Protein AF-A0A1V1P9H7-F1 (afdb_monomer_lite)

Sequence (243 aa):
MPINPDKQAEALRKKFKKKTHYSKGQTHALKNKLSSYIEKQEIKATLPKLLALYRAFLTVIYEKMDRIDDSYGTIGDLSESIFEKYLRLDWRQLSIDANEYFTDIIKYVIWEDYGLTDNVYPEMFTKLTKSEIETIEYLLQVEREKLRKHHLTYQSEDALTMLGYLYAKNYLFNKFIPIAKEMGARAWKRILVLSEAAEKKKKYEIALGVYEVAIAESGDYADSLHKKFTQLKARICEERGRL

Organism: NCBI:txid890399

Radius of gyration: 20.69 Å; chains: 1; bounding box: 56×41×52 Å

Structure (mmCIF, N/CA/C/O backbone):
data_AF-A0A1V1P9H7-F1
#
_entry.id   AF-A0A1V1P9H7-F1
#
loop_
_atom_site.group_PDB
_atom_site.id
_atom_site.type_symbol
_atom_site.label_atom_id
_atom_site.label_alt_id
_atom_site.label_comp_id
_atom_site.label_asym_id
_atom_site.label_entity_id
_atom_site.label_seq_id
_atom_site.pdbx_PDB_ins_code
_atom_site.Cartn_x
_atom_site.Cartn_y
_atom_site.Cartn_z
_atom_site.occupancy
_atom_site.B_iso_or_equiv
_atom_site.auth_seq_id
_atom_site.auth_comp_id
_atom_site.auth_asym_id
_atom_site.auth_atom_id
_atom_site.pdbx_PDB_model_num
ATOM 1 N N . MET A 1 1 ? -8.171 -19.283 14.482 1.00 54.16 1 MET A N 1
ATOM 2 C CA . MET A 1 1 ? -9.490 -18.815 14.006 1.00 54.16 1 MET A CA 1
ATOM 3 C C . MET A 1 1 ? -9.563 -17.294 14.136 1.00 54.16 1 MET A C 1
ATOM 5 O O . MET A 1 1 ? -9.155 -16.798 15.188 1.00 54.16 1 MET A O 1
ATOM 9 N N . PRO A 1 2 ? -9.989 -16.558 13.094 1.00 66.19 2 PRO A N 1
ATOM 10 C CA . PRO A 1 2 ? -10.118 -15.101 13.146 1.00 66.19 2 PRO A CA 1
ATOM 11 C C . PRO A 1 2 ? -11.123 -14.662 14.219 1.00 66.19 2 PRO A C 1
ATOM 13 O O . PRO A 1 2 ? -12.144 -15.312 14.440 1.00 66.19 2 PRO A O 1
ATOM 16 N N . ILE A 1 3 ? -10.811 -13.566 14.914 1.00 80.25 3 ILE A N 1
ATOM 17 C CA . ILE A 1 3 ? -11.685 -12.959 15.924 1.00 80.25 3 ILE A CA 1
ATOM 18 C C . ILE A 1 3 ? -12.448 -11.814 15.262 1.00 80.25 3 ILE A C 1
ATOM 20 O O . ILE A 1 3 ? -11.839 -10.974 14.604 1.00 80.25 3 ILE A O 1
ATOM 24 N N . ASN A 1 4 ? -13.768 -11.759 15.465 1.00 83.62 4 ASN A N 1
ATOM 25 C CA . ASN A 1 4 ? -14.583 -10.650 14.974 1.00 83.62 4 ASN A CA 1
ATOM 26 C C . ASN A 1 4 ? -14.108 -9.313 15.614 1.00 83.62 4 ASN A C 1
ATOM 28 O O . ASN A 1 4 ? -14.093 -9.211 16.850 1.00 83.62 4 ASN A O 1
ATOM 32 N N . PRO A 1 5 ? -13.736 -8.293 14.810 1.00 87.94 5 PRO A N 1
ATOM 33 C CA . PRO A 1 5 ? -13.281 -6.993 15.304 1.00 87.94 5 PRO A CA 1
ATOM 34 C C . PRO A 1 5 ? -14.373 -6.136 15.969 1.00 87.94 5 PRO A C 1
ATOM 36 O O . PRO A 1 5 ? -14.030 -5.197 16.686 1.00 87.94 5 PRO A O 1
ATOM 39 N N . ASP A 1 6 ? -15.663 -6.446 15.812 1.00 90.81 6 ASP A N 1
ATOM 40 C CA . ASP A 1 6 ? -16.791 -5.591 16.220 1.00 90.81 6 ASP A CA 1
ATOM 41 C C . ASP A 1 6 ? -16.744 -5.167 17.687 1.00 90.81 6 ASP A C 1
ATOM 43 O O . ASP A 1 6 ? -16.931 -3.994 18.009 1.00 90.81 6 ASP A O 1
ATOM 47 N N . LYS A 1 7 ? -16.411 -6.093 18.594 1.00 90.00 7 LYS A N 1
ATOM 48 C CA . LYS A 1 7 ? -16.298 -5.773 20.027 1.00 90.00 7 LYS A CA 1
ATOM 49 C C . LYS A 1 7 ? -15.209 -4.732 20.295 1.00 90.00 7 LYS A C 1
ATOM 51 O O . LYS A 1 7 ? -15.388 -3.858 21.144 1.00 90.00 7 LYS A O 1
ATOM 56 N N . GLN A 1 8 ? -14.088 -4.819 19.578 1.00 92.38 8 GLN A N 1
ATOM 57 C CA . GLN A 1 8 ? -13.006 -3.840 19.688 1.00 92.38 8 GLN A CA 1
ATOM 58 C C . GLN A 1 8 ? -13.399 -2.525 19.014 1.00 92.38 8 GLN A C 1
ATOM 60 O O . GLN A 1 8 ? -13.169 -1.458 19.581 1.00 92.38 8 GLN A O 1
ATOM 65 N N . ALA A 1 9 ? -14.073 -2.586 17.865 1.00 94.12 9 ALA A N 1
ATOM 66 C CA . ALA A 1 9 ? -14.552 -1.408 17.154 1.00 94.12 9 ALA A CA 1
ATOM 67 C C . ALA A 1 9 ? -15.561 -0.616 18.000 1.00 94.12 9 ALA A C 1
ATOM 69 O O . ALA A 1 9 ? -15.439 0.597 18.146 1.00 94.12 9 ALA A O 1
ATOM 70 N N . GLU A 1 10 ? -16.518 -1.276 18.652 1.00 94.81 10 GLU A N 1
ATOM 71 C CA . GLU A 1 10 ? -17.437 -0.626 19.590 1.00 94.81 10 GLU A CA 1
ATOM 72 C C . GLU A 1 10 ? -16.713 0.024 20.774 1.00 94.81 10 GLU A C 1
ATOM 74 O O . GLU A 1 10 ? -17.034 1.154 21.162 1.00 94.81 10 GLU A O 1
ATOM 79 N N . ALA A 1 11 ? -15.735 -0.670 21.360 1.00 94.00 11 ALA A N 1
ATOM 80 C CA . ALA A 1 11 ? -14.944 -0.140 22.464 1.00 94.00 11 ALA A CA 1
ATOM 81 C C . ALA A 1 11 ? -14.130 1.097 22.045 1.00 94.00 11 ALA A C 1
ATOM 83 O O . ALA A 1 11 ? -14.076 2.075 22.800 1.00 94.00 11 ALA A O 1
ATOM 84 N N . LEU A 1 12 ? -13.565 1.082 20.835 1.00 95.44 12 LEU A N 1
ATOM 85 C CA . LEU A 1 12 ? -12.857 2.202 20.217 1.00 95.44 12 LEU A CA 1
ATOM 86 C C . LEU A 1 12 ? -13.794 3.370 19.912 1.00 95.44 12 LEU A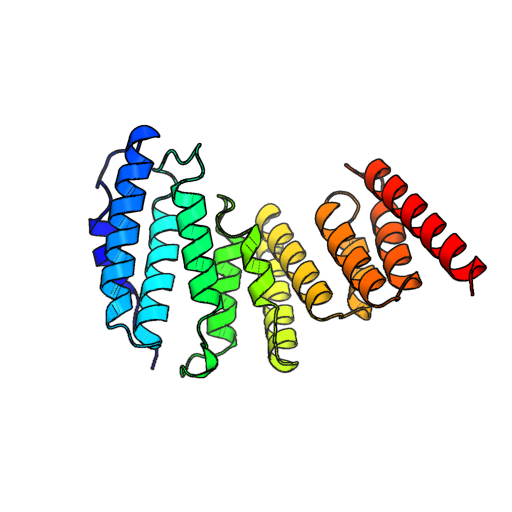 C 1
ATOM 88 O O . LEU A 1 12 ? -13.507 4.489 20.332 1.00 95.44 12 LEU A O 1
ATOM 92 N N . ARG A 1 13 ? -14.956 3.137 19.286 1.00 95.56 13 ARG A N 1
ATOM 93 C CA . ARG A 1 13 ? -15.957 4.185 18.996 1.00 95.56 13 ARG A CA 1
ATOM 94 C C . ARG A 1 13 ? -16.375 4.936 20.262 1.00 95.56 13 ARG A C 1
ATOM 96 O O . ARG A 1 13 ? -16.513 6.157 20.229 1.00 95.56 13 ARG A O 1
ATOM 103 N N . LYS A 1 14 ? -16.493 4.245 21.405 1.00 95.00 14 LYS A N 1
ATOM 104 C CA . LYS A 1 14 ? -16.788 4.858 22.720 1.00 95.00 14 LYS A CA 1
ATOM 105 C C . LYS A 1 14 ? -15.674 5.782 23.238 1.00 95.00 14 LYS A C 1
ATOM 107 O O . LYS A 1 14 ? -15.901 6.534 24.186 1.00 95.00 14 LYS A O 1
ATOM 112 N N . LYS A 1 15 ? -14.469 5.752 22.657 1.00 93.69 15 LYS A N 1
ATOM 113 C CA . LYS A 1 15 ? -13.384 6.695 22.981 1.00 93.69 15 LYS A CA 1
ATOM 114 C C . LYS A 1 15 ? -13.543 8.041 22.275 1.00 93.69 15 LYS A C 1
ATOM 116 O O . LYS A 1 15 ? -12.987 9.020 22.782 1.00 93.69 15 LYS A O 1
ATOM 121 N N . PHE A 1 16 ? -14.327 8.110 21.202 1.00 94.31 16 PHE A N 1
ATOM 122 C CA . PHE A 1 16 ? -14.584 9.343 20.465 1.00 94.31 16 PHE A CA 1
ATOM 123 C C . PHE A 1 16 ? -15.736 10.153 21.078 1.00 94.31 16 PHE A C 1
ATOM 125 O O . PHE A 1 16 ? -16.619 9.618 21.753 1.00 94.31 16 PHE A O 1
ATOM 132 N N . LYS A 1 17 ? -15.747 11.466 20.833 1.00 89.56 17 LYS A N 1
ATOM 133 C CA . LYS A 1 17 ? -16.899 12.329 21.117 1.00 89.56 17 LYS A CA 1
ATOM 134 C C . LYS A 1 17 ? -18.073 11.916 20.223 1.00 89.56 17 LYS A C 1
ATOM 136 O O . LYS A 1 17 ? -17.894 11.563 19.061 1.00 89.56 17 LYS A O 1
ATOM 141 N N . LYS A 1 18 ? -19.297 11.985 20.756 1.00 80.31 18 LYS A N 1
ATOM 142 C CA . LYS A 1 18 ? -20.499 11.524 20.036 1.00 80.31 18 LYS A CA 1
ATOM 143 C C . LYS A 1 18 ? -20.943 12.461 18.904 1.00 80.31 18 LYS A C 1
ATOM 145 O O . LYS A 1 18 ? -21.433 11.972 17.891 1.00 80.31 18 LYS A O 1
ATOM 150 N N . LYS A 1 19 ? -20.822 13.784 19.081 1.00 76.38 19 LYS A N 1
ATOM 151 C CA . LYS A 1 19 ? -21.452 14.780 18.186 1.00 76.38 19 LYS A CA 1
ATOM 152 C C . LYS A 1 19 ? -20.571 15.961 17.773 1.00 76.38 19 LYS A C 1
ATOM 154 O O . LYS A 1 19 ? -20.984 16.728 16.918 1.00 76.38 19 LYS A O 1
ATOM 159 N N . THR A 1 20 ? -19.400 16.139 18.376 1.00 83.12 20 THR A N 1
ATOM 160 C CA . THR A 1 20 ? -18.573 17.332 18.157 1.00 83.12 20 THR A CA 1
ATOM 161 C C . THR A 1 20 ? -17.274 16.990 17.448 1.00 83.12 20 THR A C 1
ATOM 163 O O . THR A 1 20 ? -16.724 15.906 17.648 1.00 83.12 20 THR A O 1
ATOM 166 N N . HIS A 1 21 ? -16.804 17.936 16.636 1.00 90.25 21 HIS A N 1
ATOM 167 C CA . HIS A 1 21 ? -15.509 17.872 15.972 1.00 90.25 21 HIS A CA 1
ATOM 168 C C . HIS A 1 21 ? -14.371 17.953 16.999 1.00 90.25 21 HIS A C 1
ATOM 170 O O . HIS A 1 21 ? -14.513 18.553 18.075 1.00 90.25 21 HIS A O 1
ATOM 176 N N . TYR A 1 22 ? -13.246 17.323 16.677 1.00 92.94 22 TYR A N 1
ATOM 177 C CA . TYR A 1 22 ? -11.986 17.531 17.377 1.00 92.94 22 TYR A CA 1
ATOM 178 C C . TYR A 1 22 ? -11.264 18.696 16.723 1.00 92.94 22 TYR A C 1
ATOM 180 O O . TYR A 1 22 ? -10.964 18.632 15.538 1.00 92.94 22 TYR A O 1
ATOM 188 N N . SER A 1 23 ? -10.993 19.746 17.496 1.00 90.12 23 SER A N 1
ATOM 189 C CA . SER A 1 23 ? -10.091 20.798 17.039 1.00 90.12 23 SER A CA 1
ATOM 190 C C . SER A 1 23 ? -8.644 20.322 17.090 1.00 90.12 23 SER A C 1
ATOM 192 O O . SER A 1 23 ? -8.298 19.410 17.847 1.00 90.12 23 SER A O 1
ATOM 194 N N . LYS A 1 24 ? -7.783 21.034 16.376 1.00 82.31 24 LYS A N 1
ATOM 195 C CA . LYS A 1 24 ? -6.330 20.880 16.384 1.00 82.31 24 LYS A CA 1
ATOM 196 C C . LYS A 1 24 ? -5.678 20.685 17.760 1.00 82.31 24 LYS A C 1
ATOM 198 O O . LYS A 1 24 ? -4.827 19.827 17.932 1.00 82.31 24 LYS A O 1
ATOM 203 N N . GLY A 1 25 ? -6.090 21.437 18.785 1.00 82.00 25 GLY A N 1
ATOM 204 C CA . GLY A 1 25 ? -5.540 21.270 20.143 1.00 82.00 25 GLY A CA 1
ATOM 205 C C . GLY A 1 25 ? -6.013 19.991 20.852 1.00 82.00 25 GLY A C 1
ATOM 206 O O . GLY A 1 25 ? -5.389 19.521 21.799 1.00 82.00 25 GLY A O 1
ATOM 207 N N . GLN A 1 26 ? -7.129 19.414 20.405 1.00 91.44 26 GLN A N 1
ATOM 208 C CA . GLN A 1 26 ? -7.754 18.239 21.013 1.00 91.44 26 GLN A CA 1
ATOM 209 C C . GLN A 1 26 ? -7.272 16.922 20.396 1.00 91.44 26 GLN A C 1
ATOM 211 O O . GLN A 1 26 ? -7.456 15.873 21.022 1.00 91.44 26 GLN A O 1
ATOM 216 N N . THR A 1 27 ? -6.658 16.949 19.210 1.00 92.62 27 THR A N 1
ATOM 217 C CA . THR A 1 27 ? -6.155 15.744 18.535 1.00 92.62 27 THR A CA 1
ATOM 218 C C . THR A 1 27 ? -4.997 15.101 19.288 1.00 92.62 27 THR A C 1
ATOM 220 O O . THR A 1 27 ? -4.979 13.882 19.407 1.00 92.62 27 THR A O 1
ATOM 223 N N . HIS A 1 28 ? -4.115 15.873 19.929 1.00 92.56 28 HIS A N 1
ATOM 224 C CA . HIS A 1 28 ? -3.067 15.317 20.798 1.00 92.56 28 HIS A CA 1
ATOM 225 C C . HIS A 1 28 ? -3.640 14.530 21.985 1.00 92.56 28 HIS A C 1
ATOM 227 O O . HIS A 1 28 ? -3.207 13.414 22.275 1.00 92.56 28 HIS A O 1
ATOM 233 N N . ALA A 1 29 ? -4.659 15.074 22.657 1.00 93.75 29 ALA A N 1
ATOM 234 C CA . ALA A 1 29 ? -5.326 14.375 23.754 1.00 93.75 29 ALA A CA 1
ATOM 235 C C . ALA A 1 29 ? -6.062 13.116 23.262 1.00 93.75 29 ALA A C 1
ATOM 237 O O . ALA A 1 29 ? -6.066 12.089 23.947 1.00 93.75 29 ALA A O 1
ATOM 238 N N . LEU A 1 30 ? -6.666 13.178 22.069 1.00 95.88 30 LEU A N 1
ATOM 239 C CA . LEU A 1 30 ? -7.278 12.019 21.423 1.00 95.88 30 LEU A CA 1
ATOM 240 C C . LEU A 1 30 ? -6.232 10.948 21.092 1.00 95.88 30 LEU A C 1
ATOM 242 O O . LEU A 1 30 ? -6.435 9.801 21.482 1.00 95.88 30 LEU A O 1
ATOM 246 N N . LYS A 1 31 ? -5.112 11.317 20.460 1.00 96.25 31 LYS A N 1
ATOM 247 C CA . LYS A 1 31 ? -3.985 10.422 20.169 1.00 96.25 31 LYS A CA 1
ATOM 248 C C . LYS A 1 31 ? -3.550 9.695 21.429 1.00 96.25 31 LYS A C 1
ATOM 250 O O . LYS A 1 31 ? -3.620 8.475 21.462 1.00 96.25 31 LYS A O 1
ATOM 255 N N . ASN A 1 32 ? -3.216 10.425 22.495 1.00 95.50 32 ASN A N 1
ATOM 256 C CA . ASN A 1 32 ? -2.764 9.824 23.752 1.00 95.50 32 ASN A CA 1
ATOM 257 C C . ASN A 1 32 ? -3.795 8.832 24.308 1.00 95.50 32 ASN A C 1
ATOM 259 O O . ASN A 1 32 ? -3.454 7.721 24.708 1.00 95.50 32 ASN A O 1
ATOM 263 N N . LYS A 1 33 ? -5.083 9.195 24.278 1.00 96.62 33 LYS A N 1
ATOM 264 C CA . LYS A 1 33 ? -6.174 8.317 24.720 1.00 96.62 33 LYS A CA 1
ATOM 265 C C . LYS A 1 33 ? -6.271 7.033 23.888 1.00 96.62 33 LYS A C 1
ATOM 267 O O . LYS A 1 33 ? -6.544 5.973 24.455 1.00 96.62 33 LYS A O 1
ATOM 272 N N . LEU A 1 34 ? -6.110 7.131 22.570 1.00 97.56 34 LEU A N 1
ATOM 273 C CA . LEU A 1 34 ? -6.169 5.996 21.652 1.00 97.56 34 LEU A CA 1
ATOM 274 C C . LEU A 1 34 ? -4.922 5.114 21.773 1.00 97.56 34 LEU A C 1
ATOM 276 O O . LEU A 1 34 ? -5.072 3.911 21.973 1.00 97.56 34 LEU A O 1
ATOM 280 N N . SER A 1 35 ? -3.722 5.699 21.762 1.00 97.06 35 SER A N 1
ATOM 281 C CA . SER A 1 35 ? -2.452 4.991 21.960 1.00 97.06 35 SER A CA 1
ATOM 282 C C . SER A 1 35 ? -2.451 4.212 23.272 1.00 97.06 35 SER A C 1
ATOM 284 O O . SER A 1 35 ? -2.280 2.997 23.254 1.00 97.06 35 SER A O 1
ATOM 286 N N . SER A 1 36 ? -2.804 4.850 24.395 1.00 96.75 36 SER A N 1
ATOM 287 C CA . SER A 1 36 ? -2.895 4.160 25.689 1.00 96.75 36 SER A CA 1
ATOM 288 C C . SER A 1 36 ? -3.943 3.046 25.716 1.00 96.75 36 SER A C 1
ATOM 290 O O . SER A 1 36 ? -3.837 2.118 26.517 1.00 96.75 36 SER A O 1
ATOM 292 N N . TYR A 1 37 ? -5.004 3.135 24.908 1.00 96.12 37 TYR A N 1
ATOM 293 C CA . TYR A 1 37 ? -5.963 2.040 24.787 1.00 96.12 37 TYR A CA 1
ATOM 294 C C . TYR A 1 37 ? -5.359 0.866 24.012 1.00 96.12 37 TYR A C 1
ATOM 296 O O . TYR A 1 37 ? -5.447 -0.259 24.501 1.00 96.12 37 TYR A O 1
ATOM 304 N N . ILE A 1 38 ? -4.728 1.127 22.864 1.00 97.00 38 ILE A N 1
ATOM 305 C CA . ILE A 1 38 ? -4.071 0.098 22.053 1.00 97.00 38 ILE A CA 1
ATOM 306 C C . ILE A 1 38 ? -2.975 -0.602 22.857 1.00 97.00 38 ILE A C 1
ATOM 308 O O . ILE A 1 38 ? -3.042 -1.817 23.008 1.00 97.00 38 ILE A O 1
ATOM 312 N N . GLU A 1 39 ? -2.055 0.145 23.468 1.00 96.69 39 GLU A N 1
ATOM 313 C CA . GLU A 1 39 ? -0.960 -0.400 24.285 1.00 96.69 39 GLU A CA 1
ATOM 314 C C . GLU A 1 39 ? -1.480 -1.336 25.385 1.00 96.69 39 GLU A C 1
ATOM 316 O O . GLU A 1 39 ? -0.978 -2.442 25.576 1.00 96.69 39 GLU A O 1
ATOM 321 N N . LYS A 1 40 ? -2.558 -0.945 26.078 1.00 96.31 40 LYS A N 1
ATOM 322 C CA . LYS A 1 40 ? -3.183 -1.791 27.107 1.00 96.31 40 LYS A CA 1
ATOM 323 C C . LYS A 1 40 ? -3.769 -3.082 26.540 1.00 96.31 40 LYS A C 1
ATOM 325 O O . LYS A 1 40 ? -3.747 -4.099 27.231 1.00 96.31 40 LYS A O 1
ATOM 330 N N . GLN A 1 41 ? -4.335 -3.042 25.334 1.00 95.38 41 GLN A N 1
ATOM 331 C CA . GLN A 1 41 ? -4.853 -4.243 24.678 1.00 95.38 41 GLN A CA 1
ATOM 332 C C . GLN A 1 41 ? -3.715 -5.136 24.156 1.00 95.38 41 GLN A C 1
ATOM 334 O O . GLN A 1 41 ? -3.847 -6.356 24.225 1.00 95.38 41 GLN A O 1
ATOM 339 N N . GLU A 1 42 ? -2.598 -4.558 23.702 1.00 96.44 42 GLU A N 1
ATOM 340 C CA . GLU A 1 42 ? -1.446 -5.288 23.152 1.00 96.44 42 GLU A CA 1
ATOM 341 C C . GLU A 1 42 ? -0.770 -6.207 24.187 1.00 96.44 42 GLU A C 1
ATOM 343 O O . GLU A 1 42 ? -0.462 -7.349 23.854 1.00 96.44 42 GLU A O 1
ATOM 348 N N . ILE A 1 43 ? -0.614 -5.777 25.451 1.00 94.38 43 ILE A N 1
ATOM 349 C CA . ILE A 1 43 ? 0.176 -6.488 26.492 1.00 94.38 43 ILE A CA 1
ATOM 350 C C . ILE A 1 43 ? -0.181 -7.979 26.640 1.00 94.38 43 ILE A C 1
ATOM 352 O O . ILE A 1 43 ? 0.681 -8.794 26.962 1.00 94.38 43 ILE A O 1
ATOM 356 N N . LYS A 1 44 ? -1.452 -8.353 26.453 1.00 87.12 44 LYS A N 1
ATOM 357 C CA . LYS A 1 44 ? -1.932 -9.742 26.621 1.00 87.12 44 LYS A CA 1
ATOM 358 C C . LYS A 1 44 ? -2.619 -10.289 25.370 1.00 87.12 44 LYS A C 1
ATOM 360 O O . LYS A 1 44 ? -3.387 -11.255 25.454 1.00 87.12 44 LYS A O 1
ATOM 365 N N . ALA A 1 45 ? -2.431 -9.640 24.226 1.00 94.00 45 ALA A N 1
ATOM 366 C CA . ALA A 1 45 ? -3.096 -10.041 23.001 1.00 94.00 45 ALA A CA 1
ATOM 367 C C . ALA A 1 45 ? -2.381 -11.231 22.356 1.00 94.00 45 ALA A C 1
ATOM 369 O O . ALA A 1 45 ? -1.169 -11.248 22.175 1.00 94.00 45 ALA A O 1
ATOM 370 N N . THR A 1 46 ? -3.165 -12.234 21.972 1.00 95.50 46 THR A N 1
ATOM 371 C CA . THR A 1 46 ? -2.721 -13.260 21.028 1.00 95.50 46 THR A CA 1
ATOM 372 C C . THR A 1 46 ? -2.743 -12.687 19.611 1.00 95.50 46 THR A C 1
ATOM 374 O O . THR A 1 46 ? -3.426 -11.694 19.356 1.00 95.50 46 THR A O 1
ATOM 377 N N . LEU A 1 47 ? -2.075 -13.337 18.658 1.00 95.44 47 LEU A N 1
ATOM 378 C CA . LEU A 1 47 ? -2.059 -12.901 17.257 1.00 95.44 47 LEU A CA 1
ATOM 379 C C . LEU A 1 47 ? -3.467 -12.643 16.658 1.00 95.44 47 LEU A C 1
ATOM 381 O O . LEU A 1 47 ? -3.672 -11.559 16.111 1.00 95.44 47 LEU A O 1
ATOM 385 N N . PRO A 1 48 ? -4.482 -13.523 16.824 1.00 94.81 48 PRO A N 1
ATOM 386 C CA . PRO A 1 48 ? -5.841 -13.219 16.364 1.00 94.81 48 PRO A CA 1
ATOM 387 C C . PRO A 1 48 ? -6.454 -11.968 17.017 1.00 94.81 48 PRO A C 1
ATOM 389 O O . PRO A 1 48 ? -7.240 -11.265 16.384 1.00 94.81 48 PRO A O 1
ATOM 392 N N . LYS A 1 49 ? -6.114 -11.684 18.286 1.00 95.31 49 LYS A N 1
ATOM 393 C CA . LYS A 1 49 ? -6.592 -10.487 18.996 1.00 95.31 49 LYS A CA 1
ATOM 394 C C . LYS A 1 49 ? -5.901 -9.226 18.490 1.00 95.31 49 LYS A C 1
ATOM 396 O O . LYS A 1 49 ? -6.579 -8.215 18.363 1.00 95.31 49 LYS A O 1
ATOM 401 N N . LEU A 1 50 ? -4.601 -9.288 18.193 1.00 96.81 50 LEU A N 1
ATOM 402 C CA . LEU A 1 50 ? -3.863 -8.178 17.584 1.00 96.81 50 LEU A CA 1
ATOM 403 C C . LEU A 1 50 ? -4.437 -7.834 16.209 1.00 96.81 50 LEU A C 1
ATOM 405 O O . LEU A 1 50 ? -4.747 -6.674 15.956 1.00 96.81 50 LEU A O 1
ATOM 409 N N . LEU A 1 51 ? -4.678 -8.847 15.367 1.00 95.19 51 LEU A N 1
ATOM 410 C CA . LEU A 1 51 ? -5.279 -8.639 14.049 1.00 95.19 51 LEU A CA 1
ATOM 411 C C . LEU A 1 51 ? -6.646 -7.954 14.165 1.00 95.19 51 LEU A C 1
ATOM 413 O O . LEU A 1 51 ? -6.890 -6.942 13.511 1.00 95.19 51 LEU A O 1
ATOM 417 N N . ALA A 1 52 ? -7.519 -8.460 15.042 1.00 94.81 52 ALA A N 1
ATOM 418 C CA . ALA A 1 52 ? -8.836 -7.868 15.271 1.00 94.81 52 ALA A CA 1
ATOM 419 C C . ALA A 1 52 ? -8.757 -6.444 15.853 1.00 94.81 52 ALA A C 1
ATOM 421 O O . ALA A 1 52 ? -9.540 -5.582 15.462 1.00 94.81 52 ALA A O 1
ATOM 422 N N . LEU A 1 53 ? -7.818 -6.186 16.769 1.00 97.19 53 LEU A N 1
ATOM 423 C CA . LEU A 1 53 ? -7.610 -4.877 17.391 1.00 97.19 53 LEU A CA 1
ATOM 424 C C . LEU A 1 53 ? -7.191 -3.824 16.364 1.00 97.19 53 LEU A C 1
ATOM 426 O O . LEU A 1 53 ? -7.795 -2.755 16.312 1.00 97.19 53 LEU A O 1
ATOM 430 N N . TYR A 1 54 ? -6.176 -4.118 15.552 1.00 97.50 54 TYR A N 1
ATOM 431 C CA . TYR A 1 54 ? -5.672 -3.169 14.564 1.00 97.50 54 TYR A CA 1
ATOM 432 C C . TYR A 1 54 ? -6.662 -2.970 13.416 1.00 97.50 54 TYR A C 1
ATOM 434 O O . TYR A 1 54 ? -6.927 -1.829 13.049 1.00 97.50 54 TYR A O 1
ATOM 442 N N . ARG A 1 55 ? -7.307 -4.039 12.924 1.00 95.31 55 ARG A N 1
ATOM 443 C CA . ARG A 1 55 ? -8.387 -3.915 11.930 1.00 95.31 55 ARG A CA 1
ATOM 444 C C . ARG A 1 55 ? -9.531 -3.045 12.455 1.00 95.31 55 ARG A C 1
ATOM 446 O O . ARG A 1 55 ? -10.017 -2.173 11.737 1.00 95.31 55 ARG A O 1
ATOM 453 N N . ALA A 1 56 ? -9.933 -3.230 13.716 1.00 96.94 56 ALA A N 1
ATOM 454 C CA . ALA A 1 56 ? -10.943 -2.389 14.355 1.00 96.94 56 ALA A CA 1
ATOM 455 C C . ALA A 1 56 ? -10.489 -0.929 14.486 1.00 96.94 56 ALA A C 1
ATOM 457 O O . ALA A 1 56 ? -11.285 -0.025 14.249 1.00 96.94 56 ALA A O 1
ATOM 458 N N . PHE A 1 57 ? -9.228 -0.693 14.852 1.00 97.69 57 PHE A N 1
ATOM 459 C CA . PHE A 1 57 ? -8.662 0.650 14.944 1.00 97.69 57 PHE A CA 1
ATOM 460 C C . PHE A 1 57 ? -8.726 1.381 13.605 1.00 97.69 57 PHE A C 1
ATOM 462 O O . PHE A 1 57 ? -9.329 2.447 13.541 1.00 97.69 57 PHE A O 1
ATOM 469 N N . LEU A 1 58 ? -8.179 0.780 12.548 1.00 96.62 58 LEU A N 1
ATOM 470 C CA . LEU A 1 58 ? -8.142 1.360 11.204 1.00 96.62 58 LEU A CA 1
ATOM 471 C C . LEU A 1 58 ? -9.556 1.653 10.686 1.00 96.62 58 LEU A C 1
ATOM 473 O O . LEU A 1 58 ? -9.840 2.760 10.239 1.00 96.62 58 LEU A O 1
ATOM 477 N N . THR A 1 59 ? -10.482 0.707 10.875 1.00 95.31 59 THR A N 1
ATOM 478 C CA . THR A 1 59 ? -11.903 0.889 10.533 1.00 95.31 59 THR A CA 1
ATOM 479 C C . THR A 1 59 ? -12.513 2.087 11.264 1.00 95.31 59 THR A C 1
ATOM 481 O O . THR A 1 59 ? -13.150 2.942 10.655 1.00 95.31 59 THR A O 1
ATOM 484 N N . VAL A 1 60 ? -12.323 2.174 12.584 1.00 96.44 60 VAL A N 1
ATOM 485 C CA . VAL A 1 60 ? -12.916 3.253 13.383 1.00 96.44 60 VAL A CA 1
ATOM 486 C C . VAL A 1 60 ? -12.265 4.599 13.083 1.00 96.44 60 VAL A C 1
ATOM 488 O O . VAL A 1 60 ? -12.965 5.603 13.118 1.00 96.44 60 VAL A O 1
ATOM 491 N N . ILE A 1 61 ? -10.964 4.656 12.793 1.00 95.88 61 ILE A N 1
ATOM 492 C CA . ILE A 1 61 ? -10.321 5.907 12.380 1.00 95.88 61 ILE A CA 1
ATOM 493 C C . ILE A 1 61 ? -10.905 6.392 11.062 1.00 95.88 61 ILE A C 1
ATOM 495 O O . ILE A 1 61 ? -11.361 7.532 11.009 1.00 95.88 61 ILE A O 1
ATOM 499 N N . TYR A 1 62 ? -10.981 5.519 10.057 1.00 94.56 62 TYR A N 1
ATOM 500 C CA . TYR A 1 62 ? -11.581 5.845 8.769 1.00 94.56 62 TYR A CA 1
ATOM 501 C C . TYR A 1 62 ? -13.006 6.409 8.924 1.00 94.56 62 TYR A C 1
ATOM 503 O O . TYR A 1 62 ? -13.308 7.488 8.428 1.00 94.56 62 TYR A O 1
ATOM 511 N N . GLU A 1 63 ? -13.853 5.768 9.740 1.00 94.00 63 GLU A N 1
ATOM 512 C CA . GLU A 1 63 ? -15.217 6.243 10.048 1.00 94.00 63 GLU A CA 1
ATOM 513 C C . GLU A 1 63 ? -15.292 7.603 10.771 1.00 94.00 63 GLU A C 1
ATOM 515 O O . GLU A 1 63 ? -16.379 8.182 10.907 1.00 94.00 63 GLU A O 1
ATOM 520 N N . LYS A 1 64 ? -14.197 8.060 11.384 1.00 94.75 64 LYS A N 1
ATOM 521 C CA . LYS A 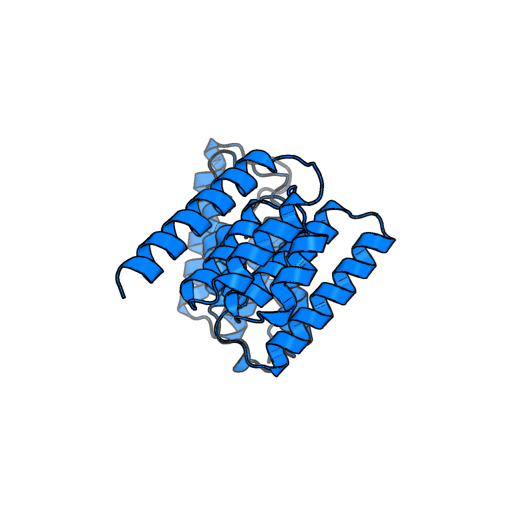1 64 ? -14.176 9.250 12.248 1.00 94.75 64 LYS A CA 1
ATOM 522 C C . LYS A 1 64 ? -13.367 10.397 11.677 1.00 94.75 64 LYS A C 1
ATOM 524 O O . LYS A 1 64 ? -13.505 11.493 12.220 1.00 94.75 64 LYS A O 1
ATOM 529 N N . MET A 1 65 ? -12.574 10.165 10.638 1.00 93.50 65 MET A N 1
ATOM 530 C CA . MET A 1 65 ? -11.570 11.116 10.178 1.00 93.50 65 MET A CA 1
ATOM 531 C C . MET A 1 65 ? -12.180 12.449 9.721 1.00 93.50 65 MET A C 1
ATOM 533 O O . MET A 1 65 ? -11.683 13.494 10.127 1.00 93.50 65 MET A O 1
ATOM 537 N N . ASP A 1 66 ? -13.360 12.428 9.089 1.00 92.69 66 ASP A N 1
ATOM 538 C CA . ASP A 1 66 ? -14.161 13.626 8.758 1.00 92.69 66 ASP A CA 1
ATOM 539 C C . ASP A 1 66 ? -14.403 14.582 9.942 1.00 92.69 66 ASP A C 1
ATOM 541 O O . ASP A 1 66 ? -14.715 15.758 9.773 1.00 92.69 66 ASP A O 1
ATOM 545 N N . ARG A 1 67 ? -14.327 14.078 11.180 1.00 93.69 67 ARG A N 1
ATOM 546 C CA . ARG A 1 67 ? -14.625 14.840 12.402 1.00 93.69 67 ARG A CA 1
ATOM 547 C C . ARG A 1 67 ? -13.377 15.272 13.160 1.00 93.69 67 ARG A C 1
ATOM 549 O O . ARG A 1 67 ? -13.497 15.745 14.297 1.00 93.69 67 ARG A O 1
ATOM 556 N N . ILE A 1 68 ? -12.199 15.065 12.587 1.00 94.06 68 ILE A N 1
ATOM 557 C CA . ILE A 1 68 ? -10.912 15.286 13.232 1.00 94.06 68 ILE A CA 1
ATOM 558 C C . ILE A 1 68 ? -10.136 16.308 12.407 1.00 94.06 68 ILE A C 1
ATOM 560 O O . ILE A 1 68 ? -9.718 16.025 11.292 1.00 94.06 68 ILE A O 1
ATOM 564 N N . ASP A 1 69 ? -9.904 17.492 12.972 1.00 92.56 69 ASP A N 1
ATOM 565 C CA . ASP A 1 69 ? -8.923 18.428 12.419 1.00 92.56 69 ASP A CA 1
ATOM 566 C C . ASP A 1 69 ? -7.514 17.907 12.711 1.00 92.56 69 ASP A C 1
ATOM 568 O O . ASP A 1 69 ? -6.915 18.223 13.743 1.00 92.56 69 ASP A O 1
ATOM 572 N N . ASP A 1 70 ? -7.008 17.078 11.801 1.00 92.75 70 ASP A N 1
ATOM 573 C CA . ASP A 1 70 ? -5.671 16.501 11.877 1.00 92.75 70 ASP A CA 1
ATOM 574 C C . ASP A 1 70 ? -4.642 17.255 11.029 1.00 92.75 70 ASP A C 1
ATOM 576 O O . ASP A 1 70 ? -3.709 16.676 10.485 1.00 92.75 70 ASP A O 1
ATOM 580 N N . SER A 1 71 ? -4.765 18.580 10.941 1.00 89.94 71 SER A N 1
ATOM 581 C CA . SER A 1 71 ? -3.829 19.428 10.185 1.00 89.94 71 SER A CA 1
ATOM 582 C C . SER A 1 71 ? -2.364 19.370 10.660 1.00 89.94 71 SER A C 1
ATOM 584 O O . SER A 1 71 ? -1.482 19.905 9.992 1.00 89.94 71 SER A O 1
ATOM 586 N N . TYR A 1 72 ? -2.087 18.744 11.809 1.00 90.31 72 TYR A N 1
ATOM 587 C CA . TYR A 1 72 ? -0.736 18.442 12.299 1.00 90.31 72 TYR A CA 1
ATOM 588 C C . TYR A 1 72 ? -0.301 16.982 12.079 1.00 90.31 72 TYR A C 1
ATOM 590 O O . TYR A 1 72 ? 0.753 16.605 12.579 1.00 90.31 72 TYR A O 1
ATOM 598 N N . GLY A 1 73 ? -1.100 16.156 11.398 1.00 92.50 73 GLY A N 1
ATOM 599 C CA . GLY A 1 73 ? -0.795 14.744 11.130 1.00 92.50 73 GLY A CA 1
ATOM 600 C C . GLY A 1 73 ? -0.731 13.866 12.382 1.00 92.50 73 GLY A C 1
ATOM 601 O O . GLY A 1 73 ? -0.163 12.786 12.367 1.00 92.50 73 GLY A O 1
ATOM 602 N N . THR A 1 74 ? -1.285 14.310 13.509 1.00 94.81 74 THR A N 1
ATOM 603 C CA . THR A 1 74 ? -1.127 13.641 14.807 1.00 94.81 74 THR A CA 1
ATOM 604 C C . THR A 1 74 ? -1.866 12.301 14.867 1.00 94.81 74 THR A C 1
ATOM 606 O O . THR A 1 74 ? -1.380 11.350 15.490 1.00 94.81 74 THR A O 1
ATOM 609 N N . ILE A 1 75 ? -3.052 12.227 14.264 1.00 96.12 75 ILE A N 1
ATOM 610 C CA . ILE A 1 75 ? -3.823 10.993 14.099 1.00 96.12 75 ILE A CA 1
ATOM 611 C C . ILE A 1 75 ? -3.326 10.213 12.879 1.00 96.12 75 ILE A C 1
ATOM 613 O O . ILE A 1 75 ? -3.292 8.984 12.950 1.00 96.12 75 ILE A O 1
ATOM 617 N N . GLY A 1 76 ? -2.868 10.902 11.833 1.00 95.44 76 GLY A N 1
ATOM 618 C CA . GLY A 1 76 ? -2.149 10.358 10.684 1.00 95.44 76 GLY A CA 1
ATOM 619 C C . GLY A 1 76 ? -0.982 9.478 11.104 1.00 95.44 76 GLY A C 1
ATOM 620 O O . GLY A 1 76 ? -1.032 8.271 10.893 1.00 95.44 76 GLY A O 1
ATOM 621 N N . ASP A 1 77 ? -0.015 10.039 11.831 1.00 95.81 77 ASP A N 1
ATOM 622 C CA . ASP A 1 77 ? 1.166 9.333 12.342 1.00 95.81 77 ASP A CA 1
ATOM 623 C C . ASP A 1 77 ? 0.794 8.100 13.178 1.00 95.81 77 ASP A C 1
ATOM 625 O O . ASP A 1 77 ? 1.423 7.042 13.096 1.00 95.81 77 ASP A O 1
ATOM 629 N N . LEU A 1 78 ? -0.237 8.226 14.025 1.00 97.06 78 LEU A N 1
ATOM 630 C CA . LEU A 1 78 ? -0.712 7.097 14.820 1.00 97.06 78 LEU A CA 1
ATOM 631 C C . LEU A 1 78 ? -1.301 6.007 13.918 1.00 97.06 78 LEU A C 1
ATOM 633 O O . LEU A 1 78 ? -1.054 4.827 14.150 1.00 97.06 78 LEU A O 1
ATOM 637 N N . SER A 1 79 ? -2.081 6.390 12.913 1.00 97.12 79 SER A N 1
ATOM 638 C CA . SER A 1 79 ? -2.734 5.458 11.993 1.00 97.12 79 SER A CA 1
ATOM 639 C C . SER A 1 79 ? -1.727 4.737 11.117 1.00 97.12 79 SER A C 1
ATOM 641 O O . SER A 1 79 ? -1.799 3.514 11.020 1.00 97.12 79 SER A O 1
ATOM 643 N N . GLU A 1 80 ? -0.741 5.464 10.598 1.00 96.50 80 GLU A N 1
ATOM 644 C CA . GLU A 1 80 ? 0.389 4.915 9.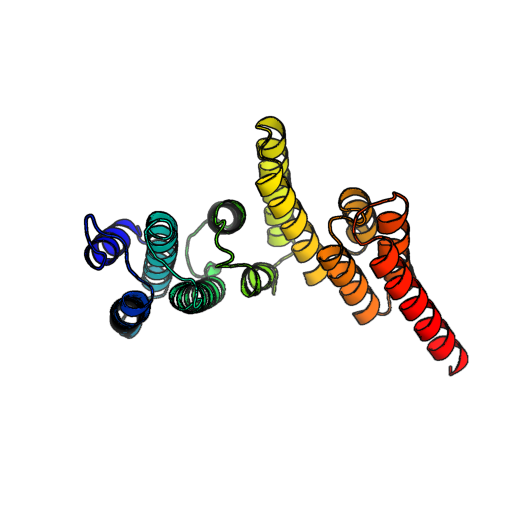858 1.00 96.50 80 GLU A CA 1
ATOM 645 C C . GLU A 1 80 ? 1.138 3.875 10.711 1.00 96.50 80 GLU A C 1
ATOM 647 O O . GLU A 1 80 ? 1.310 2.729 10.291 1.00 96.50 80 GLU A O 1
ATOM 652 N N . SER A 1 81 ? 1.472 4.209 11.966 1.00 97.25 81 SER A N 1
ATOM 653 C CA . SER A 1 81 ? 2.145 3.282 12.890 1.00 97.25 81 SER A CA 1
ATOM 654 C C . SER A 1 81 ? 1.318 2.024 13.197 1.00 97.25 81 SER A C 1
ATOM 656 O O . SER A 1 81 ? 1.860 0.917 13.280 1.00 97.25 81 SER A O 1
ATOM 658 N N . ILE A 1 82 ? -0.002 2.153 13.367 1.00 97.94 82 ILE A N 1
ATOM 659 C CA . ILE A 1 82 ? -0.878 0.994 13.593 1.00 97.94 82 ILE A CA 1
ATOM 660 C C . ILE A 1 82 ? -1.017 0.146 12.326 1.00 97.94 82 ILE A C 1
ATOM 662 O O . ILE A 1 82 ? -1.028 -1.083 12.420 1.00 97.94 82 ILE A O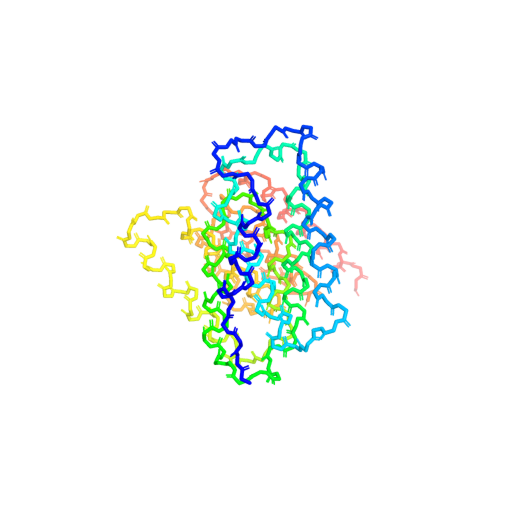 1
ATOM 666 N N . PHE A 1 83 ? -1.094 0.767 11.151 1.00 97.81 83 PHE A N 1
ATOM 667 C CA . PHE A 1 83 ? -1.147 0.050 9.883 1.00 97.81 83 PHE A CA 1
ATOM 668 C C . PHE A 1 83 ? 0.150 -0.724 9.620 1.00 97.81 83 PHE A C 1
ATOM 670 O O . PHE A 1 83 ? 0.107 -1.899 9.263 1.00 97.81 83 PHE A O 1
ATOM 677 N N . GLU A 1 84 ? 1.302 -0.129 9.923 1.00 97.38 84 GLU A N 1
ATOM 678 C CA . GLU A 1 84 ? 2.609 -0.789 9.855 1.00 97.38 84 GLU A CA 1
ATOM 679 C C . GLU A 1 84 ? 2.662 -2.029 10.768 1.00 97.38 84 GLU A C 1
ATOM 681 O O . GLU A 1 84 ? 3.044 -3.124 10.344 1.00 97.38 84 GLU A O 1
ATOM 686 N N . LYS A 1 85 ? 2.197 -1.901 12.020 1.00 97.44 85 LYS A N 1
ATOM 687 C CA . LYS A 1 85 ? 2.060 -3.043 12.941 1.00 97.44 85 LYS A CA 1
ATOM 688 C C . LYS A 1 85 ? 1.118 -4.117 12.393 1.00 97.44 85 LYS A C 1
ATOM 690 O O . LYS A 1 85 ? 1.412 -5.301 12.545 1.00 97.44 85 LYS A O 1
ATOM 695 N N . TYR A 1 86 ? 0.013 -3.724 11.759 1.00 96.69 86 TYR A N 1
ATOM 696 C CA . TYR A 1 86 ? -0.946 -4.646 11.150 1.00 96.69 86 TYR A CA 1
ATOM 697 C C . TYR A 1 86 ? -0.331 -5.457 10.004 1.00 96.69 86 TYR A C 1
ATOM 699 O O . TYR A 1 86 ? -0.484 -6.679 9.985 1.00 96.69 86 TYR A O 1
ATOM 707 N N . LEU A 1 87 ? 0.414 -4.813 9.101 1.00 96.00 87 LEU A N 1
ATOM 708 C CA . LEU A 1 87 ? 1.093 -5.487 7.987 1.00 96.00 87 LEU A CA 1
ATOM 709 C C . LEU A 1 87 ? 2.211 -6.433 8.452 1.00 96.00 87 LEU A C 1
ATOM 711 O O . LEU A 1 87 ? 2.511 -7.416 7.777 1.00 96.00 87 LEU A O 1
ATOM 715 N N . ARG A 1 88 ? 2.816 -6.169 9.616 1.00 95.31 88 ARG A N 1
ATOM 716 C CA . ARG A 1 88 ? 3.857 -7.022 10.215 1.00 95.31 88 ARG A CA 1
ATOM 717 C C . ARG A 1 88 ? 3.325 -8.272 10.911 1.00 95.31 88 ARG A C 1
ATOM 719 O O . ARG A 1 88 ? 4.123 -9.147 11.250 1.00 95.31 88 ARG A O 1
ATOM 726 N N . LEU A 1 89 ? 2.018 -8.366 11.158 1.00 95.06 89 LEU A N 1
ATOM 727 C CA . LEU A 1 89 ? 1.434 -9.571 11.739 1.00 95.06 89 LEU A CA 1
ATOM 728 C C . LEU A 1 89 ? 1.591 -10.747 10.770 1.00 95.06 89 LEU A C 1
ATOM 730 O O . LEU A 1 89 ? 1.241 -10.646 9.595 1.00 95.06 89 LEU A O 1
ATOM 734 N N . ASP A 1 90 ? 2.059 -11.891 11.276 1.00 93.25 90 ASP A N 1
ATOM 735 C CA . ASP A 1 90 ? 2.154 -13.118 10.482 1.00 93.25 90 ASP A CA 1
ATOM 736 C C . ASP A 1 90 ? 0.774 -13.765 10.316 1.00 93.25 90 ASP A C 1
ATOM 738 O O . ASP A 1 90 ? 0.427 -14.766 10.945 1.00 93.25 90 ASP A O 1
ATOM 742 N N . TRP A 1 91 ? -0.049 -13.148 9.473 1.00 91.94 91 TRP A N 1
ATOM 743 C CA . TRP A 1 91 ? -1.421 -13.565 9.205 1.00 91.94 91 TRP A CA 1
ATOM 744 C C . TRP A 1 91 ? -1.521 -15.011 8.701 1.00 91.94 91 TRP A C 1
ATOM 746 O O . TRP A 1 91 ? -2.569 -15.622 8.873 1.00 91.94 91 TRP A O 1
ATOM 756 N N . ARG A 1 92 ? -0.440 -15.596 8.165 1.00 92.06 92 ARG A N 1
ATOM 757 C CA . ARG A 1 92 ? -0.405 -16.992 7.694 1.00 92.06 92 ARG A CA 1
ATOM 758 C C . ARG A 1 92 ? -0.505 -18.010 8.828 1.00 92.06 92 ARG A C 1
ATOM 760 O O . ARG A 1 92 ? -0.908 -19.145 8.599 1.00 92.06 92 ARG A O 1
ATOM 767 N N . GLN A 1 93 ? -0.185 -17.614 10.062 1.00 93.62 93 GLN A N 1
ATOM 768 C CA . GLN A 1 93 ? -0.443 -18.435 11.255 1.00 93.62 93 GLN A CA 1
ATOM 769 C C . GLN A 1 93 ? -1.928 -18.452 11.643 1.00 93.62 93 GLN A C 1
ATOM 771 O O . GLN A 1 93 ? -2.349 -19.201 12.529 1.00 93.62 93 GLN A O 1
ATOM 776 N N . LEU A 1 94 ? -2.736 -17.601 11.015 1.00 90.06 94 LEU A N 1
ATOM 777 C CA . LEU A 1 94 ? -4.172 -17.553 11.200 1.00 90.06 94 LEU A CA 1
ATOM 778 C C . LEU A 1 94 ? -4.837 -18.345 10.079 1.00 90.06 94 LEU A C 1
ATOM 780 O O . LEU A 1 94 ? -4.420 -18.309 8.930 1.00 90.06 94 LEU A O 1
ATOM 784 N N . SER A 1 95 ? -5.924 -19.037 10.409 1.00 88.56 95 SER A N 1
ATOM 785 C CA . SER A 1 95 ? -6.792 -19.709 9.434 1.00 88.56 95 SER A CA 1
ATOM 786 C C . SER A 1 95 ? -7.651 -18.688 8.666 1.00 88.56 95 SER A C 1
ATOM 788 O O . SER A 1 95 ? -8.875 -18.746 8.739 1.00 88.56 95 SER A O 1
ATOM 790 N N . ILE A 1 96 ? -7.014 -17.687 8.055 1.00 89.56 96 ILE A N 1
ATOM 791 C CA . ILE A 1 96 ? -7.635 -16.649 7.224 1.00 89.56 96 ILE A CA 1
ATOM 792 C C . ILE A 1 96 ? -7.265 -16.951 5.777 1.00 89.56 96 ILE A C 1
ATOM 794 O O . ILE A 1 96 ? -6.105 -17.243 5.485 1.00 89.56 96 ILE A O 1
ATOM 798 N N . ASP A 1 97 ? -8.247 -16.887 4.884 1.00 90.81 97 ASP A N 1
ATOM 799 C CA . ASP A 1 97 ? -7.998 -17.041 3.458 1.00 90.81 97 ASP A CA 1
ATOM 800 C C . ASP A 1 97 ? -7.167 -15.863 2.918 1.00 90.81 97 ASP A C 1
ATOM 802 O O . ASP A 1 97 ? -7.397 -14.702 3.264 1.00 90.81 97 ASP A O 1
ATOM 806 N N . ALA A 1 98 ? -6.186 -16.153 2.061 1.00 91.75 98 ALA A N 1
ATOM 807 C CA . ALA A 1 98 ? -5.299 -15.127 1.518 1.00 91.75 98 ALA A CA 1
ATOM 808 C C . ALA A 1 98 ? -6.066 -14.089 0.682 1.00 91.75 98 ALA A C 1
ATOM 810 O O . ALA A 1 98 ? -5.760 -12.897 0.763 1.00 91.75 98 ALA A O 1
ATOM 811 N N . ASN A 1 99 ? -7.084 -14.508 -0.085 1.00 94.00 99 ASN A N 1
ATOM 812 C CA . ASN A 1 99 ? -7.889 -13.574 -0.869 1.00 94.00 99 ASN A CA 1
ATOM 813 C C . ASN A 1 99 ? -8.676 -12.646 0.055 1.00 94.00 99 ASN A C 1
ATOM 815 O O . ASN A 1 99 ? -8.728 -11.447 -0.208 1.00 94.00 99 ASN A O 1
ATOM 819 N N . GLU A 1 100 ? -9.256 -13.169 1.140 1.00 92.38 100 GLU A N 1
ATOM 820 C CA . GLU A 1 100 ? -9.948 -12.350 2.143 1.00 92.38 100 GLU A CA 1
ATOM 821 C C . GLU A 1 100 ? -8.999 -11.336 2.793 1.00 92.38 100 GLU A C 1
ATOM 823 O O . GLU A 1 100 ? -9.306 -10.142 2.834 1.00 92.38 100 GLU A O 1
ATOM 828 N N . TYR A 1 101 ? -7.818 -11.787 3.231 1.00 93.69 101 TYR A N 1
ATOM 829 C CA . TYR A 1 101 ? -6.815 -10.925 3.858 1.00 93.69 101 TYR A CA 1
ATOM 830 C C . TYR A 1 101 ? -6.374 -9.778 2.937 1.00 93.69 101 TYR A C 1
ATOM 832 O O . TYR A 1 101 ? -6.402 -8.611 3.336 1.00 93.69 101 TYR A O 1
ATOM 840 N N . PHE A 1 102 ? -5.998 -10.086 1.691 1.00 96.12 102 PHE A N 1
ATOM 841 C CA . PHE A 1 102 ? -5.556 -9.059 0.749 1.00 96.12 102 PHE A CA 1
ATOM 842 C C . PHE A 1 102 ? -6.701 -8.170 0.271 1.00 96.12 102 PHE A C 1
ATOM 844 O O . PHE A 1 102 ? -6.489 -6.971 0.104 1.00 96.12 102 PHE A O 1
ATOM 851 N N . THR A 1 103 ? -7.914 -8.705 0.107 1.00 95.62 103 THR A N 1
ATOM 852 C CA . THR A 1 103 ? -9.091 -7.903 -0.265 1.00 95.62 103 THR A CA 1
ATOM 853 C C . THR A 1 103 ? -9.381 -6.827 0.776 1.00 95.62 103 THR A C 1
ATOM 855 O O . THR A 1 103 ? -9.663 -5.689 0.404 1.00 95.62 103 THR A O 1
ATOM 858 N N . ASP A 1 104 ? -9.294 -7.160 2.065 1.00 93.31 104 ASP A N 1
ATOM 859 C CA . ASP A 1 104 ? -9.502 -6.192 3.143 1.00 93.31 104 ASP A CA 1
ATOM 860 C C . ASP A 1 104 ? -8.482 -5.045 3.082 1.00 93.31 104 ASP A C 1
ATOM 862 O O . ASP A 1 104 ? -8.865 -3.878 3.167 1.00 93.31 104 ASP A O 1
ATOM 866 N N . ILE A 1 105 ? -7.194 -5.359 2.894 1.00 95.62 105 ILE A N 1
ATOM 867 C CA . ILE A 1 105 ? -6.132 -4.341 2.822 1.00 95.62 105 ILE A CA 1
ATOM 868 C C . ILE A 1 105 ? -6.272 -3.489 1.566 1.00 95.62 105 ILE A C 1
ATOM 870 O O . ILE A 1 105 ? -6.211 -2.267 1.656 1.00 95.62 105 ILE A O 1
ATOM 874 N N . ILE A 1 106 ? -6.480 -4.122 0.408 1.00 97.38 106 ILE A N 1
ATOM 875 C CA . ILE A 1 106 ? -6.640 -3.427 -0.873 1.00 97.38 106 ILE A CA 1
ATOM 876 C C . ILE A 1 106 ? -7.806 -2.445 -0.794 1.00 97.38 106 ILE A C 1
ATOM 878 O O . ILE A 1 106 ? -7.652 -1.285 -1.160 1.00 97.38 106 ILE A O 1
ATOM 882 N N . LYS A 1 107 ? -8.955 -2.877 -0.263 1.00 95.12 107 LYS A N 1
ATOM 883 C CA . LYS A 1 107 ? -10.100 -1.982 -0.080 1.00 95.12 107 LYS A CA 1
ATOM 884 C C . LYS A 1 107 ? -9.784 -0.856 0.890 1.00 95.12 107 LYS A C 1
ATOM 886 O O . LYS A 1 107 ? -10.147 0.275 0.608 1.00 95.12 107 LYS A O 1
ATOM 891 N N . TYR A 1 108 ? -9.122 -1.141 2.008 1.00 95.75 108 TYR A N 1
ATOM 892 C CA . TYR A 1 108 ? -8.769 -0.087 2.952 1.00 95.75 108 TYR A CA 1
ATOM 893 C C . TYR A 1 108 ? -7.897 0.985 2.288 1.00 95.75 108 TYR A C 1
ATOM 895 O O . TYR A 1 108 ? -8.272 2.147 2.316 1.00 95.75 108 TYR A O 1
ATOM 903 N N . VAL A 1 109 ? -6.811 0.593 1.614 1.00 96.56 109 VAL A N 1
ATOM 904 C CA . VAL A 1 109 ? -5.888 1.532 0.950 1.00 96.56 109 VAL A CA 1
ATOM 905 C C . VAL A 1 109 ? -6.574 2.318 -0.171 1.00 96.56 109 VAL A C 1
ATOM 907 O O . VAL A 1 109 ? -6.357 3.511 -0.285 1.00 96.56 109 VAL A O 1
ATOM 910 N N . ILE A 1 110 ? -7.431 1.682 -0.977 1.00 95.75 110 ILE A N 1
ATOM 911 C CA . ILE A 1 110 ? -8.125 2.358 -2.089 1.00 95.75 110 ILE A CA 1
ATOM 912 C C . ILE A 1 110 ? -9.176 3.371 -1.605 1.00 95.75 110 ILE A C 1
ATOM 914 O O . ILE A 1 110 ? -9.457 4.348 -2.294 1.00 95.75 110 ILE A O 1
ATOM 918 N N . TRP A 1 111 ? -9.838 3.107 -0.477 1.00 95.00 111 TRP A N 1
ATOM 919 C CA . TRP A 1 111 ? -10.961 3.928 -0.009 1.00 95.00 111 TRP A CA 1
ATOM 920 C C . TRP A 1 111 ? -10.572 4.957 1.056 1.00 95.00 111 TRP A C 1
ATOM 922 O O . TRP A 1 111 ? -11.378 5.838 1.362 1.00 95.00 111 TRP A O 1
ATOM 932 N N . GLU A 1 112 ? -9.383 4.833 1.636 1.00 93.38 112 GLU A N 1
ATOM 933 C CA . GLU A 1 112 ? -8.822 5.750 2.622 1.00 93.38 112 GLU A CA 1
ATOM 934 C C . GLU A 1 112 ? -8.217 6.974 1.920 1.00 93.38 112 GLU A C 1
ATOM 936 O O . GLU A 1 112 ? -7.179 6.877 1.284 1.00 93.38 112 GLU A O 1
ATOM 941 N N . ASP A 1 113 ? -8.888 8.125 2.027 1.00 91.00 113 ASP A N 1
ATOM 942 C CA . ASP A 1 113 ? -8.577 9.336 1.244 1.00 91.00 113 ASP A CA 1
ATOM 943 C C . ASP A 1 113 ? -7.925 10.462 2.077 1.00 91.00 113 ASP A C 1
ATOM 945 O O . ASP A 1 113 ? -8.065 11.651 1.799 1.00 91.00 113 ASP A O 1
ATOM 949 N N . TYR A 1 114 ? -7.253 10.098 3.168 1.00 90.62 114 TYR A N 1
ATOM 950 C CA . TYR A 1 114 ? -6.592 11.017 4.100 1.00 90.62 114 TYR A CA 1
ATOM 951 C C . TYR A 1 114 ? -5.069 10.817 4.148 1.00 90.62 114 TYR A C 1
ATOM 953 O O . TYR A 1 114 ? -4.395 11.481 4.940 1.00 90.62 114 TYR A O 1
ATOM 961 N N . GLY A 1 115 ? -4.520 9.924 3.318 1.00 89.94 115 GLY A N 1
ATOM 962 C CA . GLY A 1 115 ? -3.088 9.632 3.239 1.00 89.94 115 GLY A CA 1
ATOM 963 C C . GLY A 1 115 ? -2.537 8.912 4.472 1.00 89.94 115 GLY A C 1
ATOM 964 O O . GLY A 1 115 ? -1.345 9.011 4.761 1.00 89.94 115 GLY A O 1
ATOM 965 N N . LEU A 1 116 ? -3.378 8.195 5.226 1.00 92.50 116 LEU A N 1
ATOM 966 C CA . LEU A 1 116 ? -2.978 7.473 6.445 1.00 92.50 116 LEU A CA 1
ATOM 967 C C . LEU A 1 116 ? -2.088 6.258 6.149 1.00 92.50 116 LEU A C 1
ATOM 969 O O . LEU A 1 116 ? -1.489 5.695 7.069 1.00 92.50 116 LEU A O 1
ATOM 973 N N . THR A 1 117 ? -2.055 5.803 4.894 1.00 93.19 117 THR A N 1
ATOM 974 C CA . THR A 1 117 ? -1.373 4.566 4.491 1.00 93.19 117 THR A CA 1
ATOM 975 C C . THR A 1 117 ? -0.245 4.750 3.480 1.00 93.19 117 THR A C 1
ATOM 977 O O . THR A 1 117 ? 0.536 3.813 3.293 1.00 93.19 117 THR A O 1
ATOM 980 N N . ASP A 1 118 ? -0.115 5.929 2.866 1.00 90.06 118 ASP A N 1
ATOM 981 C CA . ASP A 1 118 ? 0.707 6.182 1.672 1.00 90.06 118 ASP A CA 1
ATOM 982 C C . ASP A 1 118 ? 2.162 5.719 1.794 1.00 90.06 118 ASP A C 1
ATOM 984 O O . ASP A 1 118 ? 2.722 5.133 0.863 1.00 90.06 118 ASP A O 1
ATOM 988 N N . ASN A 1 119 ? 2.785 5.952 2.950 1.00 90.75 119 ASN A N 1
ATOM 989 C CA . ASN A 1 119 ? 4.196 5.624 3.158 1.00 90.75 119 ASN A CA 1
ATOM 990 C C . ASN A 1 119 ? 4.427 4.141 3.477 1.00 90.75 119 ASN A C 1
ATOM 992 O O . ASN A 1 119 ? 5.529 3.627 3.275 1.00 90.75 119 ASN A O 1
ATOM 996 N N . VAL A 1 120 ? 3.396 3.448 3.966 1.00 93.81 120 VAL A N 1
ATOM 997 C CA . VAL A 1 120 ? 3.521 2.126 4.593 1.00 93.81 120 VAL A CA 1
ATOM 998 C C . VAL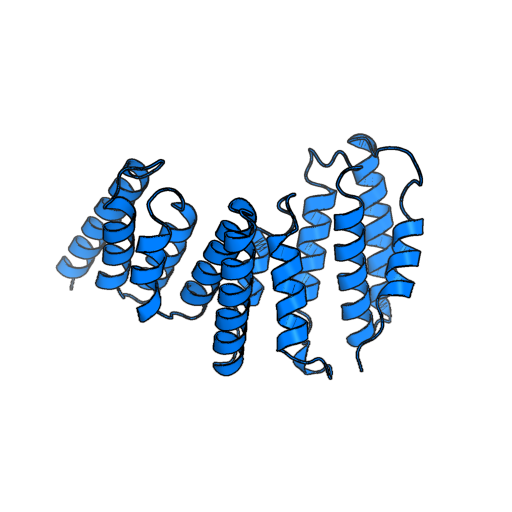 A 1 120 ? 2.916 1.016 3.750 1.00 93.81 120 VAL A C 1
ATOM 1000 O O . VAL A 1 120 ? 3.477 -0.080 3.715 1.00 93.81 120 VAL A O 1
ATOM 1003 N N . TYR A 1 121 ? 1.823 1.254 3.018 1.00 94.44 121 TYR A N 1
ATOM 1004 C CA . TYR A 1 121 ? 1.188 0.181 2.247 1.00 94.44 121 TYR A CA 1
ATOM 1005 C C . TYR A 1 121 ? 2.139 -0.533 1.272 1.00 94.44 121 TYR A C 1
ATOM 1007 O O . TYR A 1 121 ? 1.977 -1.743 1.118 1.00 94.44 121 TYR A O 1
ATOM 1015 N N . PRO A 1 122 ? 3.173 0.097 0.662 1.00 94.81 122 PRO A N 1
ATOM 1016 C CA . PRO A 1 122 ? 4.103 -0.635 -0.195 1.00 94.81 122 PRO A CA 1
ATOM 1017 C C . PRO A 1 122 ? 4.856 -1.773 0.516 1.00 94.81 122 PRO A C 1
ATOM 1019 O O . PRO A 1 122 ? 5.410 -2.648 -0.157 1.00 94.81 122 PRO A O 1
ATOM 1022 N N . GLU A 1 123 ? 4.908 -1.782 1.854 1.00 94.06 123 GLU A N 1
ATOM 1023 C CA . GLU A 1 123 ? 5.467 -2.885 2.643 1.00 94.06 123 GLU A CA 1
ATOM 1024 C C . GLU A 1 123 ? 4.656 -4.180 2.516 1.00 94.06 123 GLU A C 1
ATOM 1026 O O . GLU A 1 123 ? 5.237 -5.266 2.605 1.00 94.06 123 GLU A O 1
ATOM 1031 N N . MET A 1 124 ? 3.353 -4.094 2.209 1.00 95.00 124 MET A N 1
ATOM 1032 C CA . MET A 1 124 ? 2.487 -5.266 2.024 1.00 95.00 124 MET A CA 1
ATOM 1033 C C . MET A 1 124 ? 2.958 -6.170 0.875 1.00 95.00 124 MET A C 1
ATOM 1035 O O . MET A 1 124 ? 2.644 -7.356 0.849 1.00 95.00 124 MET A O 1
ATOM 1039 N N . PHE A 1 125 ? 3.729 -5.624 -0.073 1.00 96.50 125 PHE A N 1
ATOM 1040 C CA . PHE A 1 125 ? 4.251 -6.355 -1.229 1.00 96.50 125 PHE A CA 1
ATOM 1041 C C . PHE A 1 125 ? 5.630 -6.975 -0.996 1.00 96.50 125 PHE A C 1
ATOM 1043 O O . PHE A 1 125 ? 6.292 -7.393 -1.948 1.00 96.50 125 PHE A O 1
ATOM 1050 N N . THR A 1 126 ? 6.099 -7.010 0.252 1.00 91.81 126 THR A N 1
ATOM 1051 C CA . THR A 1 126 ? 7.378 -7.625 0.612 1.00 91.81 126 THR A CA 1
ATOM 1052 C C . THR A 1 126 ? 7.192 -9.072 1.065 1.00 91.81 126 THR A C 1
ATOM 1054 O O . THR A 1 126 ? 6.191 -9.422 1.683 1.00 91.81 126 THR A O 1
ATOM 1057 N N . LYS A 1 127 ? 8.179 -9.931 0.767 1.00 91.62 127 LYS A N 1
ATOM 1058 C CA . LYS A 1 127 ? 8.197 -11.354 1.173 1.00 91.62 127 LYS A CA 1
ATOM 1059 C C . LYS A 1 127 ? 6.946 -12.145 0.745 1.00 91.62 127 LYS A C 1
ATOM 1061 O O . LYS A 1 127 ? 6.517 -13.053 1.454 1.00 91.62 127 LYS A O 1
ATOM 1066 N N . LEU A 1 128 ? 6.370 -11.802 -0.405 1.00 95.69 128 LEU A N 1
ATOM 1067 C CA . LEU A 1 128 ? 5.262 -12.549 -0.989 1.00 95.69 128 LEU A CA 1
ATOM 1068 C C . LEU A 1 128 ? 5.765 -13.821 -1.679 1.00 95.69 128 LEU A C 1
ATOM 1070 O O . LEU A 1 128 ? 6.837 -13.845 -2.288 1.00 95.69 128 LEU A O 1
ATOM 1074 N N . THR A 1 129 ? 4.965 -14.876 -1.613 1.00 96.12 129 THR A N 1
ATOM 1075 C CA . THR A 1 129 ? 5.111 -16.048 -2.478 1.00 96.12 129 THR A CA 1
ATOM 1076 C C . THR A 1 129 ? 4.607 -15.732 -3.886 1.00 96.12 129 THR A C 1
ATOM 1078 O O . THR A 1 129 ? 3.845 -14.789 -4.100 1.00 96.12 129 THR A O 1
ATOM 1081 N N . LYS A 1 130 ? 4.979 -16.563 -4.866 1.00 96.50 130 LYS A N 1
ATOM 1082 C CA . LYS A 1 130 ? 4.492 -16.418 -6.245 1.00 96.50 130 LYS A CA 1
ATOM 1083 C C . LYS A 1 130 ? 2.958 -16.439 -6.331 1.00 96.50 130 LYS A C 1
ATOM 1085 O O . LYS A 1 130 ? 2.386 -15.584 -6.995 1.00 96.50 130 LYS A O 1
ATOM 1090 N N . SER A 1 131 ? 2.312 -17.367 -5.621 1.00 96.19 131 SER A N 1
ATOM 1091 C CA . SER A 1 131 ? 0.848 -17.475 -5.604 1.00 96.19 131 SER A CA 1
ATOM 1092 C C . SER A 1 131 ? 0.187 -16.232 -5.006 1.00 96.19 131 SER A C 1
ATOM 1094 O O . SER A 1 131 ? -0.850 -15.805 -5.492 1.00 96.19 131 SER A O 1
ATOM 1096 N N . GLU A 1 132 ? 0.780 -15.626 -3.975 1.00 97.12 132 GLU A N 1
ATOM 1097 C CA . GLU A 1 132 ? 0.229 -14.408 -3.366 1.00 97.12 132 GLU A CA 1
ATOM 1098 C C . GLU A 1 132 ? 0.378 -13.195 -4.286 1.00 97.12 132 GLU A C 1
ATOM 1100 O O . GLU A 1 132 ? -0.531 -12.374 -4.357 1.00 97.12 132 GLU A O 1
ATOM 1105 N N . ILE A 1 133 ? 1.486 -13.096 -5.031 1.00 98.38 133 ILE A N 1
ATOM 1106 C CA . ILE A 1 133 ? 1.662 -12.060 -6.059 1.00 98.38 133 ILE A CA 1
ATOM 1107 C C . ILE A 1 133 ? 0.562 -12.178 -7.121 1.00 98.38 133 ILE A C 1
ATOM 1109 O O . ILE A 1 133 ? -0.066 -11.175 -7.451 1.00 98.38 133 ILE A O 1
ATOM 1113 N N . GLU A 1 134 ? 0.306 -13.391 -7.619 1.00 97.50 134 GLU A N 1
ATOM 1114 C CA . GLU A 1 134 ? -0.737 -13.662 -8.618 1.00 97.50 134 GLU A CA 1
ATOM 1115 C C . GLU A 1 134 ? -2.139 -13.328 -8.080 1.00 97.50 134 GLU A C 1
ATOM 1117 O O . GLU A 1 134 ? -2.918 -12.662 -8.763 1.00 97.50 134 GLU A O 1
ATOM 1122 N N . THR A 1 135 ? -2.438 -13.707 -6.832 1.00 97.38 135 THR A N 1
ATOM 1123 C CA . THR A 1 135 ? -3.685 -13.345 -6.142 1.00 97.38 135 THR A CA 1
ATOM 1124 C C . THR A 1 135 ? -3.866 -11.831 -6.046 1.00 97.38 135 THR A C 1
ATOM 1126 O O . THR A 1 135 ? -4.917 -11.312 -6.418 1.00 97.38 135 THR A O 1
ATOM 1129 N N . ILE A 1 136 ? -2.862 -11.104 -5.550 1.00 98.31 136 ILE A N 1
ATOM 1130 C CA . ILE A 1 136 ? -2.948 -9.651 -5.361 1.00 98.31 136 ILE A CA 1
ATOM 1131 C C . ILE A 1 136 ? -3.088 -8.944 -6.711 1.00 98.31 136 ILE A C 1
ATOM 1133 O O . ILE A 1 136 ? -3.908 -8.036 -6.836 1.00 98.31 136 ILE A O 1
ATOM 1137 N N . GLU A 1 137 ? -2.316 -9.359 -7.721 1.00 98.44 137 GLU A N 1
ATOM 1138 C CA . GLU A 1 137 ? -2.412 -8.811 -9.077 1.00 98.44 137 GLU A CA 1
ATOM 1139 C C . GLU A 1 137 ? -3.835 -8.976 -9.627 1.00 98.44 137 GLU A C 1
ATOM 1141 O O . GLU A 1 137 ? -4.418 -8.003 -10.109 1.00 98.44 137 GLU A O 1
ATOM 1146 N N . TYR A 1 138 ? -4.416 -10.172 -9.496 1.00 98.19 138 TYR A N 1
ATOM 1147 C CA . TYR A 1 138 ? -5.787 -10.443 -9.921 1.00 98.19 138 TYR A CA 1
ATOM 1148 C C . TYR A 1 138 ? -6.810 -9.575 -9.173 1.00 98.19 138 TYR A C 1
ATOM 1150 O O . TYR A 1 138 ? -7.651 -8.935 -9.805 1.00 98.19 138 TYR A O 1
ATOM 1158 N N . LEU A 1 139 ? -6.725 -9.503 -7.839 1.00 98.44 139 LEU A N 1
ATOM 1159 C CA . LEU A 1 139 ? -7.642 -8.702 -7.021 1.00 98.44 139 LEU A CA 1
ATOM 1160 C C . LEU A 1 139 ? -7.591 -7.214 -7.393 1.00 98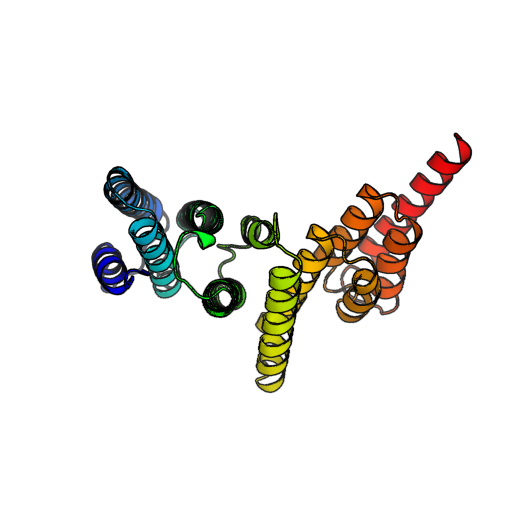.44 139 LEU A C 1
ATOM 1162 O O . LEU A 1 139 ? -8.639 -6.589 -7.554 1.00 98.44 139 LEU A O 1
ATOM 1166 N N . LEU A 1 140 ? -6.390 -6.657 -7.581 1.00 98.31 140 LEU A N 1
ATOM 1167 C CA . LEU A 1 140 ? -6.213 -5.263 -7.991 1.00 98.31 140 LEU A CA 1
ATOM 1168 C C . LEU A 1 140 ? -6.772 -5.001 -9.392 1.00 98.31 140 LEU A C 1
ATOM 1170 O O . LEU A 1 140 ? -7.423 -3.981 -9.602 1.00 98.31 140 LEU A O 1
ATOM 1174 N N . GLN A 1 141 ? -6.559 -5.912 -10.346 1.00 97.75 141 GLN A N 1
ATOM 1175 C CA . GLN A 1 141 ? -7.115 -5.784 -11.695 1.00 97.75 141 GLN A CA 1
ATOM 1176 C C . GLN A 1 141 ? -8.648 -5.820 -11.681 1.00 97.75 141 GLN A C 1
ATOM 1178 O O . GLN A 1 141 ? -9.286 -4.967 -12.298 1.00 97.75 141 GLN A O 1
ATOM 1183 N N . VAL A 1 142 ? -9.247 -6.760 -10.942 1.00 97.38 142 VAL A N 1
ATOM 1184 C CA . VAL A 1 142 ? -10.707 -6.874 -10.810 1.00 97.38 142 VAL A CA 1
ATOM 1185 C C . VAL A 1 142 ? -11.306 -5.631 -10.156 1.00 97.38 142 VAL A C 1
ATOM 1187 O O . VAL A 1 142 ? -12.272 -5.071 -10.682 1.00 97.38 142 VAL A O 1
ATOM 1190 N N . GLU A 1 143 ? -10.741 -5.178 -9.032 1.00 97.75 143 GLU A N 1
ATOM 1191 C CA . GLU A 1 143 ? -11.254 -3.998 -8.331 1.00 97.75 143 GLU A CA 1
ATOM 1192 C C . GLU A 1 143 ? -11.104 -2.749 -9.203 1.00 97.75 143 GLU A C 1
ATOM 1194 O O . GLU A 1 143 ? -12.049 -1.980 -9.349 1.00 97.75 143 GLU A O 1
ATOM 1199 N N . ARG A 1 144 ? -9.971 -2.587 -9.888 1.00 97.12 144 ARG A N 1
ATOM 1200 C CA . ARG A 1 144 ? -9.748 -1.463 -10.797 1.00 97.12 144 ARG A CA 1
ATOM 1201 C C . ARG A 1 144 ? -10.750 -1.407 -11.946 1.00 97.12 144 ARG A C 1
ATOM 1203 O O . ARG A 1 144 ? -11.302 -0.344 -12.225 1.00 97.12 144 ARG A O 1
ATOM 1210 N N . GLU A 1 145 ? -11.022 -2.534 -12.596 1.00 97.38 145 GLU A N 1
ATOM 1211 C CA . GLU A 1 145 ? -12.023 -2.591 -13.664 1.00 97.38 145 GLU A CA 1
ATOM 1212 C C . GLU A 1 145 ? -13.430 -2.281 -13.142 1.00 97.38 145 GLU A C 1
ATOM 1214 O O . GLU A 1 145 ? -14.211 -1.588 -13.800 1.00 97.38 145 GLU A O 1
ATOM 1219 N N . LYS A 1 146 ? -13.757 -2.726 -11.926 1.00 97.69 146 LYS A N 1
ATOM 1220 C CA . LYS A 1 146 ? -15.007 -2.353 -11.262 1.00 97.69 146 LYS A CA 1
ATOM 1221 C C . LYS A 1 146 ? -15.071 -0.847 -10.989 1.00 97.69 146 LYS A C 1
ATOM 1223 O O . LYS A 1 146 ? -16.097 -0.239 -11.287 1.00 97.69 146 LYS A O 1
ATOM 1228 N N . LEU A 1 147 ? -14.007 -0.242 -10.464 1.00 97.94 147 LEU A N 1
ATOM 1229 C CA . LEU A 1 147 ? -13.940 1.193 -10.165 1.00 97.94 147 LEU A CA 1
ATOM 1230 C C . LEU A 1 147 ? -14.095 2.038 -11.437 1.00 97.94 147 LEU A C 1
ATOM 1232 O O . LEU A 1 147 ? -14.896 2.972 -11.461 1.00 97.94 147 LEU A O 1
ATOM 1236 N N . ARG A 1 148 ? -13.435 1.646 -12.533 1.00 96.69 148 ARG A N 1
ATOM 1237 C CA . ARG A 1 148 ? -13.585 2.274 -13.857 1.00 96.69 148 ARG A CA 1
ATOM 1238 C C . ARG A 1 148 ? -15.018 2.239 -14.372 1.00 96.69 148 ARG A C 1
ATOM 1240 O O . ARG A 1 148 ? -15.526 3.265 -14.815 1.00 96.69 148 ARG A O 1
ATOM 1247 N N . LYS A 1 149 ? -15.689 1.085 -14.271 1.00 97.75 149 LYS A N 1
ATOM 1248 C CA . LYS A 1 149 ? -17.103 0.931 -14.666 1.00 97.75 149 LYS A CA 1
ATOM 1249 C C . LYS A 1 149 ? -18.049 1.845 -13.884 1.00 97.75 149 LYS A C 1
ATOM 1251 O O . LYS A 1 149 ? -19.103 2.187 -14.401 1.00 97.75 149 LYS A O 1
ATOM 1256 N N . HIS A 1 150 ? -17.674 2.235 -12.667 1.00 97.75 150 HIS A N 1
ATOM 1257 C CA . HIS A 1 150 ? -18.440 3.159 -11.825 1.00 97.75 150 HIS A CA 1
ATOM 1258 C C . HIS A 1 150 ? -17.925 4.605 -11.894 1.00 97.75 150 HIS A C 1
ATOM 1260 O O . HIS A 1 150 ? -18.350 5.433 -11.095 1.00 97.75 150 HIS A O 1
ATOM 1266 N N . HIS A 1 151 ? -17.019 4.922 -12.826 1.00 96.75 151 HIS A N 1
ATOM 1267 C CA . HIS A 1 151 ? -16.414 6.249 -12.980 1.00 96.75 151 HIS A CA 1
ATOM 1268 C C . HIS A 1 151 ? -15.677 6.764 -11.726 1.00 96.75 151 HIS A C 1
ATOM 1270 O O . HIS A 1 151 ? -15.520 7.968 -11.534 1.00 96.75 151 HIS A O 1
ATOM 1276 N N . LEU A 1 152 ? -15.170 5.852 -10.890 1.00 97.12 152 LEU A N 1
ATOM 1277 C CA . LEU A 1 152 ? -14.350 6.156 -9.715 1.00 97.12 152 LEU A CA 1
ATOM 1278 C C . LEU A 1 152 ? -12.876 6.268 -10.124 1.00 97.12 152 LEU A C 1
ATOM 1280 O O . LEU A 1 152 ? -12.052 5.403 -9.822 1.00 97.12 152 LEU A O 1
ATOM 1284 N N . THR A 1 153 ? -12.561 7.310 -10.899 1.00 94.94 153 THR A N 1
ATOM 1285 C CA . THR A 1 153 ? -11.239 7.494 -11.524 1.00 94.94 153 THR A CA 1
ATOM 1286 C C . THR A 1 153 ? -10.114 7.566 -10.498 1.00 94.94 153 THR A C 1
ATOM 1288 O O . THR A 1 153 ? -9.078 6.944 -10.713 1.00 94.94 153 THR A O 1
ATOM 1291 N N . TYR A 1 154 ? -10.324 8.278 -9.389 1.00 93.56 154 TYR A N 1
ATOM 1292 C CA . TYR A 1 154 ? -9.325 8.435 -8.332 1.00 93.56 154 TYR A CA 1
ATOM 1293 C C . TYR A 1 154 ? -8.930 7.079 -7.729 1.00 93.56 154 TYR A C 1
ATOM 1295 O O . TYR A 1 154 ? -7.792 6.645 -7.866 1.00 93.56 154 TYR A O 1
ATOM 1303 N N . GLN A 1 155 ? -9.915 6.324 -7.241 1.00 96.69 155 GLN A N 1
ATOM 1304 C CA . GLN A 1 155 ? -9.715 4.991 -6.672 1.00 96.69 155 GLN A CA 1
ATOM 1305 C C . GLN A 1 155 ? -9.136 3.998 -7.699 1.00 96.69 155 GLN A C 1
ATOM 1307 O O . GLN A 1 155 ? -8.322 3.132 -7.376 1.00 96.69 155 GLN A O 1
ATOM 1312 N N . SER A 1 156 ? -9.543 4.102 -8.970 1.00 96.75 156 SER A N 1
ATOM 1313 C CA . SER A 1 156 ? -8.968 3.296 -10.059 1.00 96.75 156 SER A CA 1
ATOM 1314 C C . SER A 1 156 ? -7.477 3.599 -10.280 1.00 96.75 156 SER A C 1
ATOM 1316 O O . SER A 1 156 ? -6.705 2.710 -10.656 1.00 96.75 156 SER A O 1
ATOM 1318 N N . GLU A 1 157 ? -7.064 4.853 -10.102 1.00 94.19 157 GLU A N 1
ATOM 1319 C CA . GLU A 1 157 ? -5.663 5.270 -10.174 1.00 94.19 157 GLU A CA 1
ATOM 1320 C C . GLU A 1 157 ? -4.867 4.820 -8.940 1.00 94.19 157 GLU A C 1
ATOM 1322 O O . GLU A 1 157 ? -3.704 4.437 -9.095 1.00 94.19 157 GLU A O 1
ATOM 1327 N N . ASP A 1 158 ? -5.478 4.736 -7.757 1.00 94.88 158 ASP A N 1
ATOM 1328 C CA . ASP A 1 158 ? -4.849 4.124 -6.576 1.00 94.88 158 ASP A CA 1
ATOM 1329 C C . ASP A 1 158 ? -4.596 2.632 -6.786 1.00 94.88 158 ASP A C 1
ATOM 1331 O O . ASP A 1 158 ? -3.480 2.153 -6.578 1.00 94.88 158 ASP A O 1
ATOM 1335 N N . ALA A 1 159 ? -5.566 1.900 -7.339 1.00 96.69 159 ALA A N 1
ATOM 1336 C CA . ALA A 1 159 ? -5.369 0.500 -7.714 1.00 96.69 159 ALA A CA 1
ATOM 1337 C C . ALA A 1 159 ? -4.234 0.323 -8.749 1.00 96.69 159 ALA A C 1
ATOM 1339 O O . ALA A 1 159 ? -3.425 -0.604 -8.643 1.00 96.69 159 ALA A O 1
ATOM 1340 N N . LEU A 1 160 ? -4.126 1.229 -9.733 1.00 96.12 160 LEU A N 1
ATOM 1341 C CA . LEU A 1 160 ? -3.005 1.244 -10.685 1.00 96.12 160 LEU A CA 1
ATOM 1342 C C . LEU A 1 160 ? -1.666 1.511 -9.980 1.00 96.12 160 LEU A C 1
ATOM 1344 O O . LEU A 1 160 ? -0.651 0.894 -10.304 1.00 96.12 160 LEU A O 1
ATOM 1348 N N . THR A 1 161 ? -1.659 2.418 -9.005 1.00 94.75 161 THR A N 1
ATOM 1349 C CA . THR A 1 161 ? -0.485 2.734 -8.186 1.00 94.75 161 THR A CA 1
ATOM 1350 C C . THR A 1 161 ? -0.023 1.512 -7.396 1.00 94.75 161 THR A C 1
ATOM 1352 O O . THR A 1 161 ? 1.158 1.158 -7.451 1.00 94.75 161 THR A O 1
ATOM 1355 N N . MET A 1 162 ? -0.952 0.809 -6.745 1.00 96.81 162 MET A N 1
ATOM 1356 C CA . MET A 1 162 ? -0.673 -0.430 -6.022 1.00 96.81 162 MET A CA 1
ATOM 1357 C C . MET A 1 162 ? -0.081 -1.514 -6.937 1.00 96.81 162 MET A C 1
ATOM 1359 O O . MET A 1 162 ? 0.901 -2.150 -6.553 1.00 96.81 162 MET A O 1
ATOM 1363 N N . LEU A 1 163 ? -0.595 -1.685 -8.164 1.00 97.50 163 LEU A N 1
ATOM 1364 C CA . LEU A 1 163 ? -0.010 -2.603 -9.157 1.00 97.50 163 LEU A CA 1
ATOM 1365 C C . LEU A 1 163 ? 1.446 -2.239 -9.489 1.00 97.50 163 LEU A C 1
ATOM 1367 O O . LEU A 1 163 ? 2.309 -3.116 -9.539 1.00 97.50 163 LEU A O 1
ATOM 1371 N N . GLY A 1 164 ? 1.745 -0.947 -9.655 1.00 96.88 164 GLY A N 1
ATOM 1372 C CA . GLY A 1 164 ? 3.112 -0.469 -9.868 1.00 96.88 164 GLY A CA 1
ATOM 1373 C C . GLY A 1 164 ? 4.058 -0.861 -8.730 1.00 96.88 164 GLY A C 1
ATOM 1374 O O . GLY A 1 164 ? 5.142 -1.394 -8.982 1.00 96.88 164 GLY A O 1
ATOM 1375 N N . TYR A 1 165 ? 3.637 -0.666 -7.477 1.00 97.44 165 TYR A N 1
ATOM 1376 C CA . TYR A 1 165 ? 4.421 -1.077 -6.309 1.00 97.44 165 TYR A CA 1
ATOM 1377 C C . TYR A 1 165 ? 4.577 -2.596 -6.202 1.00 97.44 165 TYR A C 1
ATOM 1379 O O . TYR A 1 165 ? 5.687 -3.058 -5.925 1.00 97.44 165 TYR A O 1
ATOM 1387 N N . LEU A 1 166 ? 3.519 -3.372 -6.462 1.00 97.88 166 LEU A N 1
ATOM 1388 C CA . LEU A 1 166 ? 3.578 -4.835 -6.494 1.00 97.88 166 LEU A CA 1
ATOM 1389 C C . LEU A 1 166 ? 4.659 -5.307 -7.473 1.00 97.88 166 LEU A C 1
ATOM 1391 O O . LEU A 1 166 ? 5.532 -6.098 -7.100 1.00 97.88 166 LEU A O 1
ATOM 1395 N N . TYR A 1 167 ? 4.634 -4.789 -8.703 1.00 98.19 167 TYR A N 1
ATOM 1396 C CA . TYR A 1 167 ? 5.605 -5.143 -9.732 1.00 98.19 167 TYR A CA 1
ATOM 1397 C C . TYR A 1 167 ? 7.019 -4.705 -9.350 1.00 98.19 167 TYR A C 1
ATOM 1399 O O . TYR A 1 167 ? 7.947 -5.512 -9.446 1.00 98.19 167 TYR A O 1
ATOM 1407 N N . ALA A 1 168 ? 7.193 -3.470 -8.871 1.00 97.62 168 ALA A N 1
ATOM 1408 C CA . ALA A 1 168 ? 8.494 -2.930 -8.484 1.00 97.62 168 ALA A CA 1
ATOM 1409 C C . ALA A 1 168 ? 9.146 -3.726 -7.343 1.00 97.62 168 ALA A C 1
ATOM 1411 O O . ALA A 1 168 ? 10.312 -4.115 -7.442 1.00 97.62 168 ALA A O 1
ATOM 1412 N N . LYS A 1 169 ? 8.394 -4.015 -6.272 1.00 97.00 169 LYS A N 1
ATOM 1413 C CA . LYS A 1 169 ? 8.892 -4.737 -5.088 1.00 97.00 169 LYS A CA 1
ATOM 1414 C C . LYS A 1 169 ? 9.269 -6.185 -5.396 1.00 97.00 169 LYS A C 1
ATOM 1416 O O . LYS A 1 169 ? 10.193 -6.708 -4.773 1.00 97.00 169 LYS A O 1
ATOM 1421 N N . ASN A 1 170 ? 8.601 -6.797 -6.373 1.00 97.56 170 ASN A N 1
ATOM 1422 C CA . ASN A 1 170 ? 8.809 -8.193 -6.761 1.00 97.56 170 ASN A CA 1
ATOM 1423 C C . ASN A 1 170 ? 9.599 -8.358 -8.070 1.00 97.56 170 ASN A C 1
ATOM 1425 O O . ASN A 1 170 ? 9.750 -9.474 -8.559 1.00 97.56 170 ASN A O 1
ATOM 1429 N N . TYR A 1 171 ? 10.144 -7.266 -8.621 1.00 97.56 171 TYR A N 1
ATOM 1430 C CA . TYR A 1 171 ? 10.961 -7.251 -9.841 1.00 97.56 171 TYR A CA 1
ATOM 1431 C C . TYR A 1 171 ? 10.300 -7.936 -11.050 1.00 97.56 171 TYR A C 1
ATOM 1433 O O . TYR A 1 171 ? 10.966 -8.612 -11.838 1.00 97.56 171 TYR A O 1
ATOM 1441 N N . LEU A 1 172 ? 8.988 -7.744 -11.221 1.00 97.81 172 LEU A N 1
ATOM 1442 C CA . LEU A 1 172 ? 8.228 -8.268 -12.361 1.00 97.81 172 LEU A CA 1
ATOM 1443 C C . LEU A 1 172 ? 8.492 -7.427 -13.619 1.00 97.81 172 LEU A C 1
ATOM 1445 O O . LEU A 1 172 ? 7.621 -6.719 -14.120 1.00 97.81 172 LEU A O 1
ATOM 1449 N N . PHE A 1 173 ? 9.730 -7.459 -14.113 1.00 98.44 173 PHE A N 1
ATOM 1450 C CA . PHE A 1 173 ? 10.225 -6.530 -15.132 1.00 98.44 173 PHE A CA 1
ATOM 1451 C C . PHE A 1 173 ? 9.431 -6.537 -16.439 1.00 98.44 173 PHE A C 1
ATOM 1453 O O . PHE A 1 173 ? 9.294 -5.497 -17.078 1.00 98.44 173 PHE A O 1
ATOM 1460 N N . ASN A 1 174 ? 8.868 -7.683 -16.824 1.00 98.12 174 ASN A N 1
ATOM 1461 C CA . ASN A 1 174 ? 8.009 -7.796 -18.004 1.00 98.12 174 ASN A CA 1
ATOM 1462 C C . ASN A 1 174 ? 6.728 -6.948 -17.900 1.00 98.12 174 ASN A C 1
ATOM 1464 O O . ASN A 1 174 ? 6.102 -6.670 -18.918 1.00 98.12 174 ASN A O 1
ATOM 1468 N N . LYS A 1 175 ? 6.340 -6.530 -16.690 1.00 98.31 175 LYS A N 1
ATOM 1469 C CA . LYS A 1 175 ? 5.174 -5.679 -16.436 1.00 98.31 175 LYS A CA 1
ATOM 1470 C C . LYS A 1 175 ? 5.505 -4.186 -16.390 1.00 98.31 175 LYS A C 1
ATOM 1472 O O . LYS A 1 175 ? 4.589 -3.380 -16.509 1.00 98.31 175 LYS A O 1
ATOM 1477 N N . PHE A 1 176 ? 6.780 -3.803 -16.254 1.00 98.50 176 PHE A N 1
ATOM 1478 C CA . PHE A 1 176 ? 7.179 -2.412 -15.986 1.00 98.50 176 PHE A CA 1
ATOM 1479 C C . PHE A 1 176 ? 6.831 -1.471 -17.140 1.00 98.50 176 PHE A C 1
ATOM 1481 O O . PHE A 1 176 ? 6.197 -0.447 -16.921 1.00 98.50 176 PHE A O 1
ATOM 1488 N N . ILE A 1 177 ? 7.213 -1.822 -18.370 1.00 98.12 177 ILE A N 1
ATOM 1489 C CA . ILE A 1 177 ? 6.942 -0.985 -19.547 1.00 98.12 177 ILE A CA 1
ATOM 1490 C C . ILE A 1 177 ? 5.429 -0.902 -19.836 1.00 98.12 177 ILE A C 1
ATOM 1492 O O . ILE A 1 177 ? 4.930 0.213 -19.984 1.00 98.12 177 ILE A O 1
ATOM 1496 N N . PRO A 1 178 ? 4.662 -2.016 -19.860 1.00 97.50 178 PRO A N 1
ATOM 1497 C CA . PRO A 1 178 ? 3.211 -1.946 -20.034 1.00 97.50 178 PRO A CA 1
ATOM 1498 C C . PRO A 1 178 ? 2.510 -1.042 -19.015 1.00 97.50 178 PRO A C 1
ATOM 1500 O O . PRO A 1 178 ? 1.711 -0.195 -19.411 1.00 97.50 178 PRO A O 1
ATOM 1503 N N . ILE A 1 179 ? 2.832 -1.176 -17.722 1.00 97.25 179 ILE A N 1
ATOM 1504 C CA . ILE A 1 179 ? 2.172 -0.362 -16.698 1.00 97.25 179 ILE A CA 1
ATOM 1505 C C . ILE A 1 179 ? 2.631 1.100 -16.739 1.00 97.25 179 ILE A C 1
ATOM 1507 O O . ILE A 1 179 ? 1.813 1.993 -16.553 1.00 97.25 179 ILE A O 1
ATOM 1511 N N . ALA A 1 180 ? 3.908 1.362 -17.045 1.00 97.12 180 ALA A N 1
ATOM 1512 C CA . ALA A 1 180 ? 4.434 2.717 -17.198 1.00 97.12 180 ALA A CA 1
ATOM 1513 C C . ALA A 1 180 ? 3.759 3.461 -18.357 1.00 97.12 180 ALA A C 1
ATOM 1515 O O . ALA A 1 180 ? 3.428 4.637 -18.221 1.00 97.12 180 ALA A O 1
ATOM 1516 N N . LYS A 1 181 ? 3.490 2.762 -19.467 1.00 96.25 181 LYS A N 1
ATOM 1517 C CA . LYS A 1 181 ? 2.736 3.314 -20.597 1.00 96.25 181 LYS A CA 1
ATOM 1518 C C . LYS A 1 181 ? 1.318 3.707 -20.185 1.00 96.25 181 LYS A C 1
ATOM 1520 O O . LYS A 1 181 ? 0.858 4.786 -20.528 1.00 96.25 181 LYS A O 1
ATOM 1525 N N . GLU A 1 182 ? 0.629 2.847 -19.437 1.00 94.88 182 GLU A N 1
ATOM 1526 C CA . GLU A 1 182 ? -0.725 3.146 -18.957 1.00 94.88 182 GLU A CA 1
ATOM 1527 C C . GLU A 1 182 ? -0.743 4.311 -17.952 1.00 94.88 182 GLU A C 1
ATOM 1529 O O . GLU A 1 182 ? -1.649 5.147 -17.965 1.00 94.88 182 GLU A O 1
ATOM 1534 N N . MET A 1 183 ? 0.268 4.377 -17.088 1.00 94.00 183 MET A N 1
ATOM 1535 C CA . MET A 1 183 ? 0.463 5.421 -16.084 1.00 94.00 183 MET A CA 1
ATOM 1536 C C . MET A 1 183 ? 0.792 6.791 -16.685 1.00 94.00 183 MET A C 1
ATOM 1538 O O . MET A 1 183 ? 0.298 7.796 -16.179 1.00 94.00 183 MET A O 1
ATOM 1542 N N . GLY A 1 184 ? 1.606 6.847 -17.742 1.00 94.06 184 GLY A N 1
ATOM 1543 C CA . GLY A 1 184 ? 2.049 8.093 -18.372 1.00 94.06 184 GLY A CA 1
ATOM 1544 C C . GLY A 1 184 ? 2.749 9.073 -17.414 1.00 94.06 184 GLY A C 1
ATOM 1545 O O . GLY A 1 184 ? 3.059 8.761 -16.259 1.00 94.06 184 GLY A O 1
ATOM 1546 N N . ALA A 1 185 ? 2.974 10.303 -17.883 1.00 92.56 185 ALA A N 1
ATOM 1547 C CA . ALA A 1 185 ? 3.685 11.331 -17.119 1.00 92.56 185 ALA A CA 1
ATOM 1548 C C . ALA A 1 185 ? 2.939 11.796 -15.850 1.00 92.56 185 ALA A C 1
ATOM 1550 O O . ALA A 1 185 ? 3.574 12.080 -14.831 1.00 92.56 185 ALA A O 1
ATOM 1551 N N . ARG A 1 186 ? 1.595 11.762 -15.864 1.00 91.06 186 ARG A N 1
ATOM 1552 C CA . ARG A 1 186 ? 0.722 12.126 -14.724 1.00 91.06 186 ARG A CA 1
ATOM 1553 C C . ARG A 1 186 ? 1.044 11.359 -13.435 1.00 91.06 186 ARG A C 1
ATOM 1555 O O . ARG A 1 186 ? 0.786 11.829 -12.332 1.00 91.06 186 ARG A O 1
ATOM 1562 N N . ALA A 1 187 ? 1.642 10.179 -13.569 1.00 88.12 187 ALA A N 1
ATOM 1563 C CA . ALA A 1 187 ? 2.000 9.280 -12.485 1.00 88.12 187 ALA A CA 1
ATOM 1564 C C . ALA A 1 187 ? 3.504 9.326 -12.144 1.00 88.12 187 ALA A C 1
ATOM 1566 O O . ALA A 1 187 ? 4.075 8.318 -11.727 1.00 88.12 187 ALA A O 1
ATOM 1567 N N . TRP A 1 188 ? 4.164 10.480 -12.306 1.00 90.31 188 TRP A N 1
ATOM 1568 C CA . TRP A 1 188 ? 5.627 10.618 -12.248 1.00 90.31 188 TRP A CA 1
ATOM 1569 C C . TRP A 1 188 ? 6.312 9.904 -11.072 1.00 90.31 188 TRP A C 1
ATOM 1571 O O . TRP A 1 188 ? 7.306 9.215 -11.289 1.00 90.31 188 TRP A O 1
ATOM 1581 N N . LYS A 1 189 ? 5.779 9.985 -9.842 1.00 89.50 189 LYS A N 1
ATOM 1582 C CA . LYS A 1 189 ? 6.354 9.290 -8.669 1.00 89.50 189 LYS A CA 1
ATOM 1583 C C . LYS A 1 189 ? 6.436 7.772 -8.879 1.00 89.50 189 LYS A C 1
ATOM 1585 O O . LYS A 1 189 ? 7.410 7.142 -8.484 1.00 89.50 189 LYS A O 1
ATOM 1590 N N . ARG A 1 190 ? 5.430 7.193 -9.533 1.00 90.81 190 ARG A N 1
ATOM 1591 C CA . ARG A 1 190 ? 5.286 5.750 -9.793 1.00 90.81 190 ARG A CA 1
ATOM 1592 C C . ARG A 1 190 ? 6.265 5.297 -10.878 1.00 90.81 190 ARG A C 1
ATOM 1594 O O . ARG A 1 190 ? 6.874 4.237 -10.761 1.00 90.81 190 ARG A O 1
ATOM 1601 N N . ILE A 1 191 ? 6.482 6.147 -11.884 1.00 96.38 191 ILE A N 1
ATOM 1602 C CA . ILE A 1 191 ? 7.509 5.961 -12.920 1.00 96.38 191 ILE A CA 1
ATOM 1603 C C . ILE A 1 191 ? 8.911 5.922 -12.298 1.00 96.38 191 ILE A C 1
ATOM 1605 O O . ILE A 1 191 ? 9.692 5.028 -12.627 1.00 96.38 191 ILE A O 1
ATOM 1609 N N . LEU A 1 192 ? 9.209 6.824 -11.350 1.00 95.50 192 LEU A N 1
ATOM 1610 C CA . LEU A 1 192 ? 10.480 6.798 -10.615 1.00 95.50 192 LEU A CA 1
ATOM 1611 C C . LEU A 1 192 ? 10.671 5.466 -9.881 1.00 95.50 192 LEU A C 1
ATOM 1613 O O . LEU A 1 192 ? 11.707 4.833 -10.052 1.00 95.50 192 LEU A O 1
ATOM 1617 N N . VAL A 1 193 ? 9.655 4.993 -9.151 1.00 95.75 193 VAL A N 1
ATOM 1618 C CA . VAL A 1 193 ? 9.714 3.718 -8.411 1.00 95.75 193 VAL A CA 1
ATOM 1619 C C . VAL A 1 193 ? 10.046 2.534 -9.328 1.00 95.75 193 VAL A C 1
ATOM 1621 O O . VAL A 1 193 ? 10.908 1.718 -8.994 1.00 95.75 193 VAL A O 1
ATOM 1624 N N . LEU A 1 194 ? 9.396 2.432 -10.493 1.00 98.19 194 LEU A N 1
ATOM 1625 C CA . LEU A 1 194 ? 9.660 1.364 -11.466 1.00 98.19 194 LEU A CA 1
ATOM 1626 C C . LEU A 1 194 ? 11.079 1.464 -12.044 1.00 98.19 194 LEU A C 1
ATOM 1628 O O . LEU A 1 194 ? 11.803 0.466 -12.091 1.00 98.19 194 LEU A O 1
ATOM 1632 N N . SER A 1 195 ? 11.500 2.665 -12.449 1.00 98.06 195 SER A N 1
ATOM 1633 C CA . SER A 1 195 ? 12.842 2.886 -12.991 1.00 98.06 195 SER A CA 1
ATOM 1634 C C . SER A 1 195 ? 13.930 2.577 -11.962 1.00 98.06 195 SER A C 1
ATOM 1636 O O . SER A 1 195 ? 14.892 1.881 -12.280 1.00 98.06 195 SER A O 1
ATOM 1638 N N . GLU A 1 196 ? 13.795 3.065 -10.729 1.00 97.44 196 GLU A N 1
ATOM 1639 C CA . GLU A 1 196 ? 14.760 2.848 -9.647 1.00 97.44 196 GLU A CA 1
ATOM 1640 C C . GLU A 1 196 ? 14.860 1.362 -9.276 1.00 97.44 196 GLU A C 1
ATOM 1642 O O . GLU A 1 196 ? 15.957 0.842 -9.055 1.00 97.44 196 GLU A O 1
ATOM 1647 N N . ALA A 1 197 ? 13.736 0.635 -9.269 1.00 97.75 197 ALA A N 1
ATOM 1648 C CA . ALA A 1 197 ? 13.733 -0.809 -9.042 1.00 97.75 197 ALA A CA 1
ATOM 1649 C C . ALA A 1 197 ? 14.496 -1.576 -10.140 1.00 97.75 197 ALA A C 1
ATOM 1651 O O . ALA A 1 197 ? 15.237 -2.518 -9.835 1.00 97.75 197 ALA A O 1
ATOM 1652 N N . ALA A 1 198 ? 14.354 -1.167 -11.406 1.00 98.25 198 ALA A N 1
ATOM 1653 C CA . ALA A 1 198 ? 15.104 -1.731 -12.528 1.00 98.25 198 ALA A CA 1
ATOM 1654 C C . ALA A 1 198 ? 16.599 -1.366 -12.474 1.00 98.25 198 ALA A C 1
ATOM 1656 O O . ALA A 1 198 ? 17.450 -2.248 -12.629 1.00 98.25 198 ALA A O 1
ATOM 1657 N N . GLU A 1 199 ? 16.930 -0.106 -12.180 1.00 97.12 199 GLU A N 1
ATOM 1658 C CA . GLU A 1 199 ? 18.306 0.386 -12.024 1.00 97.12 199 GLU A CA 1
ATOM 1659 C C . GLU A 1 199 ? 19.043 -0.357 -10.902 1.00 97.12 199 GLU A C 1
ATOM 1661 O O . GLU A 1 199 ? 20.139 -0.873 -11.118 1.00 97.12 199 GLU A O 1
ATOM 1666 N N . LYS A 1 200 ? 18.401 -0.549 -9.741 1.00 96.50 200 LYS A N 1
ATOM 1667 C CA . LYS A 1 200 ? 18.950 -1.321 -8.610 1.00 96.50 200 LYS A CA 1
ATOM 1668 C C . LYS A 1 200 ? 19.353 -2.750 -8.993 1.00 96.50 200 LYS A C 1
ATOM 1670 O O . LYS A 1 200 ? 20.219 -3.350 -8.357 1.00 96.50 200 LYS A O 1
ATOM 1675 N N . LYS A 1 201 ? 18.720 -3.319 -10.022 1.00 97.38 201 LYS A N 1
ATOM 1676 C CA . LYS A 1 201 ? 19.017 -4.654 -10.564 1.00 97.38 201 LYS A CA 1
ATOM 1677 C C . LYS A 1 201 ? 19.822 -4.613 -11.864 1.00 97.38 201 LYS A C 1
ATOM 1679 O O . LYS A 1 201 ? 19.920 -5.636 -12.541 1.00 97.38 201 LYS A O 1
ATOM 1684 N N . LYS A 1 202 ? 20.405 -3.457 -12.200 1.00 95.88 202 LYS A N 1
ATOM 1685 C CA . LYS A 1 202 ? 21.195 -3.204 -13.415 1.00 95.88 202 LYS A CA 1
ATOM 1686 C C . LYS A 1 202 ? 20.439 -3.539 -14.705 1.00 95.88 202 LYS A C 1
ATOM 1688 O O . LYS A 1 202 ? 21.034 -3.865 -15.729 1.00 95.88 202 LYS A O 1
ATOM 1693 N N . LYS A 1 203 ? 19.104 -3.470 -14.675 1.00 97.69 203 LYS A N 1
ATOM 1694 C CA . LYS A 1 203 ? 18.231 -3.632 -15.845 1.00 97.69 203 LYS A CA 1
ATOM 1695 C C . LYS A 1 203 ? 18.040 -2.279 -16.527 1.00 97.69 203 LYS A C 1
ATOM 1697 O O . LYS A 1 203 ? 16.926 -1.782 -16.637 1.00 97.69 203 LYS A O 1
ATOM 1702 N N . TYR A 1 204 ? 19.148 -1.683 -16.960 1.00 97.12 204 TYR A N 1
ATOM 1703 C CA . TYR A 1 204 ? 19.187 -0.310 -17.464 1.00 97.12 204 TYR A CA 1
ATOM 1704 C C . TYR A 1 204 ? 18.276 -0.069 -18.672 1.00 97.12 204 TYR A C 1
ATOM 1706 O O . TYR A 1 204 ? 17.592 0.945 -18.706 1.00 97.12 204 TYR A O 1
ATOM 1714 N N . GLU A 1 205 ? 18.184 -1.023 -19.603 1.00 97.31 205 GLU A N 1
ATOM 1715 C CA . GLU A 1 205 ? 17.271 -0.917 -20.755 1.00 97.31 205 GLU A CA 1
ATOM 1716 C C . GLU A 1 205 ? 15.799 -0.834 -20.313 1.00 97.31 205 GLU A C 1
ATOM 1718 O O . GLU A 1 205 ? 15.015 -0.075 -20.869 1.00 97.31 205 GLU A O 1
ATOM 1723 N N . ILE A 1 206 ? 15.425 -1.559 -19.252 1.00 98.25 206 ILE A N 1
ATOM 1724 C CA . ILE A 1 206 ? 14.067 -1.509 -18.688 1.00 98.25 206 ILE A CA 1
ATOM 1725 C C . ILE A 1 206 ? 13.854 -0.193 -17.937 1.00 98.25 206 ILE A C 1
ATOM 1727 O O . ILE A 1 206 ? 12.794 0.412 -18.061 1.00 98.25 206 ILE A O 1
ATOM 1731 N N . ALA A 1 207 ? 14.854 0.264 -17.177 1.00 98.06 207 ALA A N 1
ATOM 1732 C CA . ALA A 1 207 ? 14.791 1.531 -16.452 1.00 98.06 207 ALA A CA 1
ATOM 1733 C C . ALA A 1 207 ? 14.602 2.725 -17.406 1.00 98.06 207 ALA A C 1
ATOM 1735 O O . ALA A 1 207 ? 13.738 3.568 -17.181 1.00 98.06 207 ALA A O 1
ATOM 1736 N N . LEU A 1 208 ? 15.357 2.759 -18.508 1.00 97.94 208 LEU A N 1
ATOM 1737 C CA . LEU A 1 208 ? 15.210 3.757 -19.568 1.00 97.94 208 LEU A CA 1
ATOM 1738 C C . LEU A 1 208 ? 13.862 3.613 -20.290 1.00 97.94 208 LEU A C 1
ATOM 1740 O O . LEU A 1 208 ? 13.140 4.600 -20.411 1.00 97.94 208 LEU A O 1
ATOM 1744 N N . GLY A 1 209 ? 13.478 2.390 -20.670 1.00 97.94 209 GLY A N 1
ATOM 1745 C CA . GLY A 1 209 ? 12.218 2.121 -21.366 1.00 97.94 209 GLY A CA 1
ATOM 1746 C C . GLY A 1 209 ? 10.970 2.534 -20.578 1.00 97.94 209 GLY A C 1
ATOM 1747 O O . GLY A 1 209 ? 9.995 2.979 -21.173 1.00 97.94 209 GLY A O 1
ATOM 1748 N N . VAL A 1 210 ? 11.001 2.449 -19.240 1.00 97.94 210 VAL A N 1
ATOM 1749 C CA . VAL A 1 210 ? 9.932 2.957 -18.358 1.00 97.94 210 VAL A CA 1
ATOM 1750 C C . VAL A 1 210 ? 9.724 4.462 -18.535 1.00 97.94 210 VAL A C 1
ATOM 1752 O O . VAL A 1 210 ? 8.580 4.902 -18.637 1.00 97.94 210 VAL A O 1
ATOM 1755 N N . TYR A 1 211 ? 10.799 5.252 -18.600 1.00 97.12 211 TYR A N 1
ATOM 1756 C CA . TYR A 1 211 ? 10.677 6.685 -18.866 1.00 97.12 211 TYR A CA 1
ATOM 1757 C C . TYR A 1 211 ? 10.194 6.954 -20.286 1.00 97.12 211 TYR A C 1
ATOM 1759 O O . TYR A 1 211 ? 9.285 7.760 -20.454 1.00 97.12 211 TYR A O 1
ATOM 1767 N N . GLU A 1 212 ? 10.774 6.281 -21.286 1.00 96.31 212 GLU A N 1
ATOM 1768 C CA . GLU A 1 212 ? 10.456 6.497 -22.704 1.00 96.31 212 GLU A CA 1
ATOM 1769 C C . GLU A 1 212 ? 8.959 6.363 -22.980 1.00 96.31 212 GLU A C 1
ATOM 1771 O O . GLU A 1 212 ? 8.365 7.247 -23.594 1.00 96.31 212 GLU A O 1
ATOM 1776 N N . VAL A 1 213 ? 8.323 5.299 -22.478 1.00 96.56 213 VAL A N 1
ATOM 1777 C CA . VAL A 1 213 ? 6.881 5.106 -22.683 1.00 96.56 213 VAL A CA 1
ATOM 1778 C C . VAL A 1 213 ? 6.021 6.036 -21.834 1.00 96.56 213 VAL A C 1
ATOM 1780 O O . VAL A 1 213 ? 4.903 6.342 -22.235 1.00 96.56 213 VAL A O 1
ATOM 1783 N N . ALA A 1 214 ? 6.518 6.495 -20.682 1.00 94.69 214 ALA A N 1
ATOM 1784 C CA . ALA A 1 214 ? 5.770 7.392 -19.807 1.00 94.69 214 ALA A CA 1
ATOM 1785 C C . ALA A 1 214 ? 5.732 8.837 -20.331 1.00 94.69 214 ALA A C 1
ATOM 1787 O O . ALA A 1 214 ? 4.739 9.528 -20.115 1.00 94.69 214 ALA A O 1
ATOM 1788 N N . ILE A 1 215 ? 6.792 9.291 -21.011 1.00 93.50 215 ILE A N 1
ATOM 1789 C CA . ILE A 1 215 ? 6.905 10.652 -21.573 1.00 93.50 215 ILE A CA 1
ATOM 1790 C C . ILE A 1 215 ? 6.495 10.742 -23.048 1.00 93.50 215 ILE A C 1
ATOM 1792 O O . ILE A 1 215 ? 6.572 11.821 -23.630 1.00 93.50 215 ILE A O 1
ATOM 1796 N N . ALA A 1 216 ? 6.103 9.621 -23.666 1.00 89.56 216 ALA A N 1
ATOM 1797 C CA . ALA A 1 216 ? 5.690 9.580 -25.070 1.00 89.56 216 ALA A CA 1
ATOM 1798 C C . ALA A 1 216 ? 4.471 10.476 -25.349 1.00 89.56 216 ALA A C 1
ATOM 1800 O O . ALA A 1 216 ? 4.327 11.003 -26.450 1.00 89.56 216 ALA A O 1
ATOM 1801 N N . GLU A 1 217 ? 3.616 10.665 -24.345 1.00 79.44 217 GLU A N 1
ATOM 1802 C CA . GLU A 1 217 ? 2.500 11.604 -24.378 1.00 79.44 217 GLU A CA 1
ATOM 1803 C C . GLU A 1 217 ? 2.825 12.831 -23.519 1.00 79.44 217 GLU A C 1
ATOM 1805 O O . GLU A 1 217 ? 3.401 12.722 -22.432 1.00 79.44 217 GLU A O 1
ATOM 1810 N N . SER A 1 218 ? 2.440 14.015 -24.000 1.00 72.38 218 SER A N 1
ATOM 1811 C CA . SER A 1 218 ? 2.544 15.247 -23.219 1.00 72.38 218 SER A CA 1
ATOM 1812 C C . SER A 1 218 ? 1.654 15.159 -21.982 1.00 72.38 218 SER A C 1
ATOM 1814 O O . SER A 1 218 ? 0.486 14.785 -22.083 1.00 72.38 218 SER A O 1
ATOM 1816 N N . GLY A 1 219 ? 2.171 15.570 -20.831 1.00 79.81 219 GLY A N 1
ATOM 1817 C CA . GLY A 1 219 ? 1.392 15.629 -19.605 1.00 79.81 219 GLY A CA 1
ATOM 1818 C C . GLY A 1 219 ? 2.139 16.347 -18.497 1.00 79.81 219 GLY A C 1
ATOM 1819 O O . GLY A 1 219 ? 3.335 16.637 -18.618 1.00 79.81 219 GLY A O 1
ATOM 1820 N N . ASP A 1 220 ? 1.428 16.609 -17.405 1.00 78.88 220 ASP A N 1
ATOM 1821 C CA . ASP A 1 220 ? 2.024 17.174 -16.202 1.00 78.88 220 ASP A CA 1
ATOM 1822 C C . ASP A 1 220 ? 3.244 16.332 -15.797 1.00 78.88 220 ASP A C 1
ATOM 1824 O O . ASP A 1 220 ? 3.192 15.102 -15.789 1.00 78.88 220 ASP A O 1
ATOM 1828 N N . TYR A 1 221 ? 4.357 17.002 -15.488 1.00 89.50 221 TYR A N 1
ATOM 1829 C CA . TYR A 1 221 ? 5.654 16.405 -15.132 1.00 89.50 221 TYR A CA 1
ATOM 1830 C C . TYR A 1 221 ? 6.456 15.716 -16.252 1.00 89.50 221 TYR A C 1
ATOM 1832 O O . TYR A 1 221 ? 7.541 15.206 -15.952 1.00 89.50 221 TYR A O 1
ATOM 1840 N N . ALA A 1 222 ? 6.025 15.751 -17.520 1.00 90.56 222 ALA A N 1
ATOM 1841 C CA . ALA A 1 222 ? 6.791 15.176 -18.635 1.00 90.56 222 ALA A CA 1
ATOM 1842 C C . ALA A 1 222 ? 8.232 15.725 -18.708 1.00 90.56 222 ALA A C 1
ATOM 1844 O O . ALA A 1 222 ? 9.179 14.944 -18.781 1.00 90.56 222 ALA A O 1
ATOM 1845 N N . ASP A 1 223 ? 8.421 17.040 -18.555 1.00 91.75 223 ASP A N 1
ATOM 1846 C CA . ASP A 1 223 ? 9.750 17.675 -18.546 1.00 91.75 223 ASP A CA 1
ATOM 1847 C C . ASP A 1 223 ? 10.629 17.195 -17.383 1.00 91.75 223 ASP A C 1
ATOM 1849 O O . ASP A 1 223 ? 11.832 16.958 -17.531 1.00 91.75 223 ASP A O 1
ATOM 1853 N N . SER A 1 224 ? 10.025 17.016 -16.204 1.00 92.56 224 SER A N 1
ATOM 1854 C CA . SER A 1 224 ? 10.722 16.513 -15.016 1.00 92.56 224 SER A CA 1
ATOM 1855 C C . SER A 1 224 ? 11.196 15.074 -15.229 1.00 92.56 224 SER A C 1
ATOM 1857 O O . SER A 1 224 ? 12.352 14.745 -14.947 1.00 92.56 224 SER A O 1
ATOM 1859 N N . LEU A 1 225 ? 10.333 14.222 -15.791 1.00 94.25 225 LEU A N 1
ATOM 1860 C CA . LEU A 1 225 ? 10.674 12.845 -16.142 1.00 94.25 225 LEU A CA 1
ATOM 1861 C C . LEU A 1 225 ? 11.716 12.784 -17.262 1.00 94.25 225 LEU A C 1
ATOM 1863 O O . LEU A 1 225 ? 12.657 12.000 -17.165 1.00 94.25 225 LEU A O 1
ATOM 1867 N N . HIS A 1 226 ? 11.624 13.653 -18.269 1.00 94.50 226 HIS A N 1
ATOM 1868 C CA . HIS A 1 226 ? 12.619 13.755 -19.334 1.00 94.50 226 HIS A CA 1
ATOM 1869 C C . HIS A 1 226 ? 14.001 14.135 -18.781 1.00 94.50 226 HIS A C 1
ATOM 1871 O O . HIS A 1 226 ? 15.018 13.542 -19.146 1.00 94.50 226 HIS A O 1
ATOM 1877 N N . LYS A 1 227 ? 14.057 15.065 -17.819 1.00 95.06 227 LYS A N 1
ATOM 1878 C CA . LYS A 1 227 ? 15.299 15.398 -17.109 1.00 95.06 227 LYS A CA 1
ATOM 1879 C C . LYS A 1 227 ? 15.874 14.184 -16.373 1.00 95.06 227 LYS A C 1
ATOM 1881 O O . LYS A 1 227 ? 17.078 13.942 -16.456 1.00 95.06 227 LYS A O 1
ATOM 1886 N N . LYS A 1 228 ? 15.038 13.413 -15.670 1.00 96.06 228 LYS A N 1
ATOM 1887 C CA . LYS A 1 228 ? 15.458 12.191 -14.956 1.00 96.06 228 LYS A CA 1
ATOM 1888 C C . LYS A 1 228 ? 15.955 11.104 -15.910 1.00 96.06 228 LYS A C 1
ATOM 1890 O O . LYS A 1 228 ? 16.994 10.503 -15.641 1.00 96.06 228 LYS A O 1
ATOM 1895 N N . PHE A 1 229 ? 15.279 10.917 -17.040 1.00 96.25 229 PHE A N 1
ATOM 1896 C CA . PHE A 1 229 ? 15.691 10.019 -18.116 1.00 96.25 229 PHE A CA 1
ATOM 1897 C C . PHE A 1 229 ? 17.084 10.369 -18.653 1.00 96.25 229 PHE A C 1
ATOM 1899 O O . PHE A 1 229 ? 17.976 9.520 -18.669 1.00 96.25 229 PHE A O 1
ATOM 1906 N N . THR A 1 230 ? 17.307 11.635 -19.016 1.00 96.56 230 THR A N 1
ATOM 1907 C CA . THR A 1 230 ? 18.601 12.107 -19.534 1.00 96.56 230 THR A CA 1
ATOM 1908 C C . THR A 1 230 ? 19.720 11.950 -18.502 1.00 96.56 230 THR A C 1
ATOM 1910 O O . THR A 1 230 ? 20.816 11.508 -18.847 1.00 96.56 230 THR A O 1
ATOM 1913 N N . GLN A 1 231 ? 19.442 12.240 -17.225 1.00 96.38 231 GLN A N 1
ATOM 1914 C CA . GLN A 1 231 ? 20.391 12.018 -16.128 1.00 96.38 231 GLN A CA 1
ATOM 1915 C C . GLN A 1 231 ? 20.771 10.539 -15.986 1.00 96.38 231 GLN A C 1
ATOM 1917 O O . GLN A 1 231 ? 21.955 10.224 -15.893 1.00 96.38 231 GLN A O 1
ATOM 1922 N N . LEU A 1 232 ? 19.790 9.632 -15.992 1.00 96.00 232 LEU A N 1
ATOM 1923 C CA . LEU A 1 232 ? 20.039 8.193 -15.911 1.00 96.00 232 LEU A CA 1
ATOM 1924 C C . LEU A 1 232 ? 20.873 7.705 -17.105 1.00 96.00 232 LEU A C 1
ATOM 1926 O O . LEU A 1 232 ? 21.867 7.006 -16.915 1.00 96.00 232 LEU A O 1
ATOM 1930 N N . LYS A 1 233 ? 20.515 8.121 -18.325 1.00 95.94 233 LYS A N 1
ATOM 1931 C CA . LYS A 1 233 ? 21.244 7.767 -19.550 1.00 95.94 233 LYS A CA 1
ATOM 1932 C C . LYS A 1 233 ? 22.712 8.201 -19.485 1.00 95.94 233 LYS A C 1
ATOM 1934 O O . LYS A 1 233 ? 23.587 7.404 -19.810 1.00 95.94 233 LYS A O 1
ATOM 1939 N N . ALA A 1 234 ? 22.983 9.422 -19.017 1.00 95.38 234 ALA A N 1
ATOM 1940 C CA . ALA A 1 234 ? 24.345 9.920 -18.833 1.00 95.38 234 ALA A CA 1
ATOM 1941 C C . ALA A 1 234 ? 25.143 9.072 -17.825 1.00 95.38 234 ALA A C 1
ATOM 1943 O O . ALA A 1 234 ? 26.238 8.618 -18.156 1.00 95.38 234 ALA A O 1
ATOM 1944 N N . ARG A 1 235 ? 24.567 8.770 -16.648 1.00 94.75 235 ARG A N 1
ATOM 1945 C CA . ARG A 1 235 ? 25.218 7.918 -15.632 1.00 94.75 235 ARG A CA 1
ATOM 1946 C C . ARG A 1 235 ? 25.581 6.535 -16.176 1.00 94.75 235 ARG A C 1
ATOM 1948 O O . ARG A 1 235 ? 26.690 6.064 -15.953 1.00 94.75 235 ARG A O 1
ATOM 1955 N N . ILE A 1 236 ? 24.674 5.900 -16.923 1.00 93.31 236 ILE A N 1
ATOM 1956 C CA . ILE A 1 236 ? 24.915 4.574 -17.516 1.00 93.31 236 ILE A CA 1
ATOM 1957 C C . ILE A 1 236 ? 26.065 4.623 -18.530 1.00 93.31 236 ILE A C 1
ATOM 1959 O O . ILE A 1 236 ? 26.897 3.716 -18.554 1.00 93.31 236 ILE A O 1
ATOM 1963 N N . CYS A 1 237 ? 26.126 5.662 -19.368 1.00 90.50 237 CYS A N 1
ATOM 1964 C CA . CYS A 1 237 ? 27.220 5.840 -20.324 1.00 90.50 237 CYS A CA 1
ATOM 1965 C C . CYS A 1 237 ? 28.573 6.009 -19.616 1.00 90.50 237 CYS A C 1
ATOM 1967 O O . CYS A 1 237 ? 29.554 5.393 -20.028 1.00 90.50 237 CYS A O 1
ATOM 1969 N N . GLU A 1 238 ? 28.620 6.791 -18.535 1.00 89.75 238 GLU A N 1
ATOM 1970 C CA . GLU A 1 238 ? 29.830 6.957 -17.722 1.00 89.75 238 GLU A CA 1
ATOM 1971 C C . GLU A 1 238 ? 30.268 5.648 -17.049 1.00 89.75 238 GLU A C 1
ATOM 1973 O O . GLU A 1 238 ? 31.457 5.334 -17.043 1.00 89.75 238 GLU A O 1
ATOM 1978 N N . GLU A 1 239 ? 29.332 4.858 -16.513 1.00 84.50 239 GLU A N 1
ATOM 1979 C CA . GLU A 1 239 ? 29.628 3.554 -15.902 1.00 84.50 239 GLU A CA 1
ATOM 1980 C C . GLU A 1 239 ? 30.157 2.541 -16.924 1.00 84.50 239 GLU A C 1
ATOM 1982 O O . GLU A 1 239 ? 31.118 1.827 -16.643 1.00 84.50 239 GLU A O 1
ATOM 1987 N N . ARG A 1 240 ? 29.563 2.493 -18.124 1.00 80.50 240 ARG A N 1
ATOM 1988 C CA . ARG A 1 240 ? 29.994 1.590 -19.204 1.00 80.50 240 ARG A CA 1
ATOM 1989 C C . ARG A 1 240 ? 31.349 1.981 -19.804 1.00 80.50 240 ARG A C 1
ATOM 1991 O O . ARG A 1 240 ? 32.033 1.104 -20.307 1.00 80.50 240 ARG A O 1
ATOM 1998 N N . GLY A 1 241 ? 31.737 3.257 -19.749 1.00 70.19 241 GLY A N 1
ATOM 1999 C CA . GLY A 1 241 ? 33.045 3.735 -20.216 1.00 70.19 241 GLY A CA 1
ATOM 2000 C C . GLY A 1 241 ? 34.199 3.560 -19.218 1.00 70.19 241 GLY A C 1
ATOM 2001 O O . GLY A 1 241 ? 35.340 3.847 -19.566 1.00 70.19 241 GLY A O 1
ATOM 2002 N N . ARG A 1 242 ? 33.919 3.130 -17.977 1.00 59.44 242 ARG A N 1
ATOM 2003 C CA . ARG A 1 242 ? 34.917 2.876 -16.916 1.00 59.44 242 ARG A CA 1
ATOM 2004 C C . ARG A 1 242 ? 35.237 1.385 -16.707 1.00 59.44 242 ARG A C 1
ATOM 2006 O O . ARG A 1 242 ? 36.053 1.079 -15.838 1.00 59.44 242 ARG A O 1
ATOM 2013 N N . LEU A 1 243 ? 34.577 0.488 -17.445 1.00 52.06 243 LEU A N 1
ATOM 2014 C CA . LEU A 1 243 ? 34.780 -0.970 -17.449 1.00 52.06 243 LEU A CA 1
ATOM 2015 C C . LEU A 1 243 ? 35.594 -1.389 -18.674 1.00 52.06 243 LEU A C 1
ATOM 2017 O O . LEU A 1 243 ? 36.367 -2.359 -18.531 1.00 52.06 243 LEU A O 1
#

Foldseek 3Di:
DADALVVLLVVLLVLDDDDAAADPVRLLVSLVSNVVVLVVQPPPDDLNSLLSNLLSVLVNCQVCVVRYPCVVCSVLVVLQVSVLVNLPRPCVVPPDDLLRVLLSLLVSQLVRPPCSHVVRSLVNLAPDDPVSLVSNLVSLVVVLVVCVVVVVVSSNVSSLLSNLSNCLNVVVLVCQLVSLLVCAQVNVVSLCSSLVSCVVVVVLVSSLSSLCSRLVDDDPRSVVSVVVSVVSVVVVVVVVVVD

Secondary structure (DSSP, 8-state):
-PPPTHHHHHHHHTTS-SS-PBPHHHHHHHHHHHHHHHHHHHTT--HHHHHHHHHHHHHHHHTTGGGB--TT-HHHHHHHHHHHHHHTS-GGGSS--HHHHHHHHHHHHHH--SSSSTTTGGGGGSS--HHHHHHHHHHHHHHHHHHHHTT-HHHHHHHHHHHHHHHHHTT-HHHHHHHHHHHTGGGHHHHHHHHHHHHHTT-HHHHHHHHHHHSSS--TTHHHHHHHHHHHHHHHHHHHTT-

pLDDT: mean 93.57, std 6.48, range [52.06, 98.5]